Protein AF-A0A8C9WNP8-F1 (afdb_monomer)

Foldseek 3Di:
DVVVVVVVVVVVVVVVVVVVVVVPDDPPVVVVVVVVVVPDDDDDDDDPPPPPPPVPDDCVVVVVLLVLLVVLLVVLLVLLVVLLVLLVQCLVDLHHDVVSVVSNVVSLVSNLVSLLVSLVSLVVLVVVLVVCVVVVDPDPVSVVSVVSSVVSLVSSVVSLVSSLVSLVVSLVSLLVLLQVLCVQQVHHDDPVRSVVVLVVLDLCVSPVPGDPPDPSNVSSSSSNVVSSVVNVVSVVSSVSSCVSSVVSPPD

Sequence (251 aa):
MHIIVFYLLICLLACLLSYYQSSAVCDGICAKLCFIMLFQAKDSDDDEEVVHVDRDHFMDEFFEQVEEIRGCIEKLSEDVEQVKKQHSAILAAPNPDEKTKQELEDLTADIKKTANKVRSKLKAIEQSIEQEEGLNRSSADLRIRKTQHSTLSRKFVEVMTEYNTTQSKYRDRCKDRIQRQLEITGRTTTNEELEDMLESGKLAIFTDDIKMDSQMTKQALNEIETRHTEIIKLENSILVLASTIGGTLGF

Solvent-accessible surface area (backbone atoms only — not comparable to full-atom values): 14450 Å² total; per-resid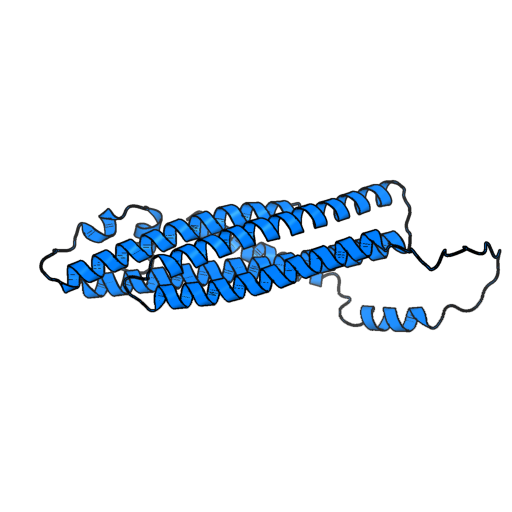ue (Å²): 120,74,64,63,55,48,54,51,48,51,52,49,49,55,50,47,51,56,52,61,56,53,74,63,77,63,75,80,54,55,67,54,46,58,60,51,64,73,75,66,87,80,89,80,94,82,79,89,74,77,76,78,69,68,81,85,66,77,58,50,72,59,51,52,53,50,51,53,42,48,54,44,49,52,50,44,47,52,49,43,56,49,46,55,52,41,54,51,56,47,70,72,36,81,77,53,59,70,65,59,53,49,53,44,51,51,48,52,50,50,45,54,53,43,52,51,52,42,45,55,50,53,52,52,53,50,54,53,50,55,57,43,53,77,69,72,57,90,44,74,65,55,53,52,53,53,52,50,50,54,54,52,54,49,53,44,51,52,47,55,48,51,42,51,53,50,53,51,54,51,44,54,54,36,49,56,48,38,53,52,32,36,46,75,60,71,43,86,74,53,77,65,60,50,47,56,49,57,74,65,73,48,70,59,79,78,49,77,88,53,75,78,83,42,74,66,39,52,51,32,52,51,34,36,52,52,39,51,51,50,42,54,57,48,55,55,50,52,55,59,48,50,57,58,53,51,71,67,67,80,116

pLDDT: mean 76.4, std 21.66, range [28.11, 98.25]

Nearest PDB structures (foldseek):
  4jeu-assembly1_B  TM=9.753E-01  e=1.893E-18  Rattus norvegicus
  1ez3-assembly1_A  TM=9.621E-01  e=6.471E-09  Rattus norvegicus
  7udb-assembly1_B  TM=6.840E-01  e=1.169E-10  Rattus norvegicus
  7udc-assembly1_B  TM=6.306E-01  e=5.141E-11  Rattus norvegicus
  3lg7-assembly1_B  TM=9.554E-01  e=6.094E-07  synthetic construct

Radius of gyration: 25.55 Å; Cα contacts (8 Å, |Δi|>4): 135; chains: 1; bounding box: 55×36×80 Å

InterPro domains:
  IPR006011 Syntaxin, N-terminal domain [PF00804] (56-210)
  IPR006011 Syntaxin, N-terminal domain [SM00503] (54-175)
  IPR006011 Syntaxin, N-terminal domain [cd00179] (59-210)
  IPR010989 SNARE [SSF47661] (56-241)
  IPR045242 Syntaxin [PTHR19957] (56-242)

Mean predicted aligned error: 12.64 Å

Organism: Scleropages formosus (NCBI:txid113540)

Structure (mmCIF, N/CA/C/O backbone):
data_AF-A0A8C9WNP8-F1
#
_entry.id   AF-A0A8C9WNP8-F1
#
loop_
_atom_site.group_PDB
_atom_site.id
_atom_site.type_symbol
_atom_site.label_atom_id
_atom_site.label_alt_id
_atom_site.label_comp_id
_atom_site.label_asym_id
_atom_site.label_entity_id
_atom_site.label_seq_id
_atom_site.pdbx_PDB_ins_code
_atom_site.Cartn_x
_atom_site.Cartn_y
_atom_site.Cartn_z
_atom_site.occupancy
_atom_site.B_iso_or_equiv
_atom_site.auth_seq_id
_atom_site.auth_comp_id
_atom_site.auth_asym_id
_atom_site.auth_atom_id
_atom_site.pdbx_PDB_model_num
ATOM 1 N N . MET A 1 1 ? 8.709 6.224 19.277 1.00 38.25 1 MET A N 1
ATOM 2 C CA . MET A 1 1 ? 9.712 7.221 18.752 1.00 38.25 1 MET A CA 1
ATOM 3 C C . MET A 1 1 ? 10.408 6.893 17.408 1.00 38.25 1 MET A C 1
ATOM 5 O O . MET A 1 1 ? 10.723 7.826 16.676 1.00 38.25 1 MET A O 1
ATOM 9 N N . HIS A 1 2 ? 10.690 5.631 17.045 1.00 43.75 2 HIS A N 1
ATOM 10 C CA . HIS A 1 2 ? 11.440 5.311 15.806 1.00 43.75 2 HIS A CA 1
ATOM 11 C C . HIS A 1 2 ? 10.635 5.477 14.502 1.00 43.75 2 HIS A C 1
ATOM 13 O O . HIS A 1 2 ? 11.209 5.786 13.461 1.00 43.75 2 HIS A O 1
ATOM 19 N N . ILE A 1 3 ? 9.311 5.318 14.554 1.00 44.78 3 ILE A N 1
ATOM 20 C CA . ILE A 1 3 ? 8.440 5.332 13.369 1.00 44.78 3 ILE A CA 1
ATOM 21 C C . ILE A 1 3 ? 8.174 6.766 12.884 1.00 44.78 3 ILE A C 1
ATOM 23 O O . ILE A 1 3 ? 8.287 7.041 11.694 1.00 44.78 3 ILE A O 1
ATOM 27 N N . ILE A 1 4 ? 7.925 7.713 13.795 1.00 40.09 4 ILE A N 1
ATOM 28 C CA . ILE A 1 4 ? 7.690 9.130 13.457 1.00 40.09 4 ILE A CA 1
ATOM 29 C C . ILE A 1 4 ? 8.939 9.768 12.833 1.00 40.09 4 ILE A C 1
ATOM 31 O O . ILE A 1 4 ? 8.830 10.498 11.853 1.00 40.09 4 ILE A O 1
ATOM 35 N N . VAL A 1 5 ? 10.134 9.443 13.341 1.00 41.00 5 VAL A N 1
ATOM 36 C CA . VAL A 1 5 ? 11.404 9.904 12.752 1.00 41.00 5 VAL A CA 1
ATOM 37 C C . VAL A 1 5 ? 11.595 9.320 11.351 1.00 41.00 5 VAL A C 1
ATOM 39 O O . VAL A 1 5 ? 12.082 10.021 10.472 1.00 41.00 5 VAL A O 1
ATOM 42 N N . PHE A 1 6 ? 11.149 8.085 11.108 1.00 50.31 6 PHE A N 1
ATOM 43 C CA . PHE A 1 6 ? 11.202 7.454 9.789 1.00 50.31 6 PHE A CA 1
ATOM 44 C C . PHE A 1 6 ? 10.215 8.090 8.795 1.00 50.31 6 PHE A C 1
ATOM 46 O O . PHE A 1 6 ? 10.597 8.383 7.665 1.00 50.31 6 PHE A O 1
ATOM 53 N N . TYR A 1 7 ? 8.989 8.412 9.227 1.00 43.72 7 TYR A N 1
ATOM 54 C CA . TYR A 1 7 ? 8.023 9.188 8.434 1.00 43.72 7 TYR A CA 1
ATOM 55 C C . TYR A 1 7 ? 8.533 10.594 8.105 1.00 43.72 7 TYR A C 1
ATOM 57 O O . TYR A 1 7 ? 8.411 11.044 6.965 1.00 43.72 7 TYR A O 1
ATOM 65 N N . LEU A 1 8 ? 9.150 11.274 9.077 1.00 38.94 8 LEU A N 1
ATOM 66 C CA . LEU A 1 8 ? 9.753 12.587 8.861 1.00 38.94 8 LEU A CA 1
ATOM 67 C C . LEU A 1 8 ? 10.939 12.498 7.896 1.00 38.94 8 LEU A C 1
ATOM 69 O O . LEU A 1 8 ? 11.068 13.363 7.040 1.00 38.94 8 LEU A O 1
ATOM 73 N N . LEU A 1 9 ? 11.762 11.447 7.992 1.00 44.41 9 LEU A N 1
ATOM 74 C CA . LEU A 1 9 ? 12.906 11.215 7.109 1.00 44.41 9 LEU A CA 1
ATOM 75 C C . LEU A 1 9 ? 12.462 10.906 5.675 1.00 44.41 9 LEU A C 1
ATOM 77 O O . LEU A 1 9 ? 13.050 11.442 4.744 1.00 44.41 9 LEU A O 1
ATOM 81 N N . ILE A 1 10 ? 11.400 10.115 5.488 1.00 50.75 10 ILE A N 1
ATOM 82 C CA . ILE A 1 10 ? 10.812 9.831 4.169 1.00 50.75 10 ILE A CA 1
ATOM 83 C C . ILE A 1 10 ? 10.219 11.105 3.557 1.00 50.75 10 ILE A C 1
ATOM 85 O O . ILE A 1 10 ? 10.496 11.407 2.398 1.00 50.75 10 ILE A O 1
ATOM 89 N N . CYS A 1 11 ? 9.465 11.891 4.331 1.00 43.00 11 CYS A N 1
ATOM 90 C CA . CYS A 1 11 ? 8.943 13.180 3.871 1.00 43.00 11 CYS A CA 1
ATOM 91 C C . CYS A 1 11 ? 10.065 14.184 3.562 1.00 43.00 11 CYS A C 1
ATOM 93 O O . CYS A 1 11 ? 9.991 14.883 2.554 1.00 43.00 11 CYS A O 1
ATOM 95 N N . LEU A 1 12 ? 11.125 14.242 4.377 1.00 40.69 12 LEU A N 1
ATOM 96 C CA . LEU A 1 12 ? 12.299 15.087 4.133 1.00 40.69 12 LEU A CA 1
ATOM 97 C C . LEU A 1 12 ? 13.091 14.629 2.909 1.00 40.69 12 LEU A C 1
ATOM 99 O O . LEU A 1 12 ? 13.514 15.481 2.141 1.00 40.69 12 LEU A O 1
ATOM 103 N N . LEU A 1 13 ? 13.248 13.324 2.681 1.00 48.75 13 LEU A N 1
ATOM 104 C CA . LEU A 1 13 ? 13.896 12.773 1.487 1.00 48.75 13 LEU A CA 1
ATOM 105 C C . LEU A 1 13 ? 13.069 13.040 0.226 1.00 48.75 13 LEU A C 1
ATOM 107 O O . LEU A 1 13 ? 13.634 13.456 -0.778 1.00 48.75 13 LEU A O 1
ATOM 111 N N . ALA A 1 14 ? 11.742 12.898 0.279 1.00 48.03 14 ALA A N 1
ATOM 112 C CA . ALA A 1 14 ? 10.849 13.242 -0.831 1.00 48.03 14 ALA A CA 1
ATOM 113 C C . ALA A 1 14 ? 10.862 14.753 -1.144 1.00 48.03 14 ALA A C 1
ATOM 115 O O . ALA A 1 14 ? 10.874 15.158 -2.311 1.00 48.03 14 ALA A O 1
ATOM 116 N N . CYS A 1 15 ? 10.925 15.596 -0.108 1.00 38.59 15 CYS A N 1
ATOM 117 C CA . CYS A 1 15 ? 11.006 17.050 -0.243 1.00 38.59 15 CYS A CA 1
ATOM 118 C C . CYS A 1 15 ? 12.395 17.501 -0.739 1.00 38.59 15 CYS A C 1
ATOM 120 O O . CYS A 1 15 ? 12.490 18.349 -1.624 1.00 38.59 15 CYS A O 1
ATOM 122 N N . LEU A 1 16 ? 13.475 16.874 -0.257 1.00 40.97 16 LEU A N 1
ATOM 123 C CA . LEU A 1 16 ? 14.846 17.097 -0.728 1.00 40.97 16 LEU A CA 1
ATOM 124 C C . LEU A 1 16 ? 15.056 16.580 -2.153 1.00 40.97 16 LEU A C 1
ATOM 126 O O . LEU A 1 16 ? 15.760 17.233 -2.907 1.00 40.97 16 LEU A O 1
ATOM 130 N N . LEU A 1 17 ? 14.422 15.480 -2.567 1.00 45.78 17 LEU A N 1
ATOM 131 C CA . LEU A 1 17 ? 14.444 15.002 -3.956 1.00 45.78 17 LEU A CA 1
ATOM 132 C C . LEU A 1 17 ? 13.700 15.959 -4.891 1.00 45.78 17 LEU A C 1
ATOM 134 O O . LEU A 1 17 ? 14.213 16.285 -5.960 1.00 45.78 17 LEU A O 1
ATOM 138 N N . SER A 1 18 ? 12.551 16.481 -4.455 1.00 42.62 18 SER A N 1
ATOM 139 C CA . SER A 1 18 ? 11.821 17.522 -5.190 1.00 42.62 18 SER A CA 1
ATOM 140 C C . SER A 1 18 ? 12.654 18.807 -5.313 1.00 42.62 18 SER A C 1
ATOM 142 O O . SER A 1 18 ? 12.707 19.408 -6.380 1.00 42.62 18 SER A O 1
ATOM 144 N N . TYR A 1 19 ? 13.380 19.192 -4.257 1.00 36.91 19 TYR A N 1
ATOM 145 C CA . TYR A 1 19 ? 14.216 20.398 -4.220 1.00 36.91 19 TYR A CA 1
ATOM 146 C C . TYR A 1 19 ? 15.565 20.245 -4.958 1.00 36.91 19 TYR A C 1
ATOM 148 O O . TYR A 1 19 ? 16.003 21.169 -5.643 1.00 36.91 19 TYR A O 1
ATOM 156 N N . TYR A 1 20 ? 16.216 19.078 -4.885 1.00 36.00 20 TYR A N 1
ATOM 157 C CA . TYR A 1 20 ? 17.517 18.815 -5.517 1.00 36.00 20 TYR A CA 1
ATOM 158 C C . TYR A 1 20 ? 17.387 18.560 -7.025 1.00 36.00 20 TYR A C 1
ATOM 160 O O . TYR A 1 20 ? 18.264 18.967 -7.783 1.00 36.00 20 TYR A O 1
ATOM 168 N N . GLN A 1 21 ? 16.265 17.994 -7.495 1.00 40.53 21 GLN A N 1
ATOM 169 C CA . GLN A 1 21 ? 15.944 17.979 -8.930 1.00 40.53 21 GLN A CA 1
ATOM 170 C C . GLN A 1 21 ? 15.397 19.321 -9.444 1.00 40.53 21 GLN A C 1
ATOM 172 O O . GLN A 1 21 ? 15.595 19.615 -10.619 1.00 40.53 21 GLN A O 1
ATOM 177 N N . SER A 1 22 ? 14.816 20.178 -8.592 1.00 41.19 22 SER A N 1
ATOM 178 C CA . SER A 1 22 ? 14.443 21.556 -8.974 1.00 41.19 22 SER A CA 1
ATOM 179 C C . SER A 1 22 ? 15.634 22.505 -9.158 1.00 41.19 22 SER A C 1
ATOM 181 O O . SER A 1 22 ? 15.498 23.504 -9.858 1.00 41.19 22 SER A O 1
ATOM 183 N N . SER A 1 23 ? 16.811 22.216 -8.587 1.00 38.31 23 SER A N 1
ATOM 184 C CA . SER A 1 23 ? 18.035 23.009 -8.828 1.00 38.31 23 SER A CA 1
ATOM 185 C C . SER A 1 23 ? 18.614 22.805 -10.242 1.00 38.31 23 SER A C 1
ATOM 187 O O . SER A 1 23 ? 19.385 23.628 -10.733 1.00 38.31 23 SER A O 1
ATOM 189 N N . ALA A 1 24 ? 18.184 21.758 -10.955 1.00 41.56 24 ALA A N 1
ATOM 190 C CA . ALA A 1 24 ? 18.388 21.614 -12.394 1.00 41.56 24 ALA A CA 1
ATOM 191 C C . ALA A 1 24 ? 17.148 22.134 -13.140 1.00 41.56 24 ALA A C 1
ATOM 193 O O . ALA A 1 24 ? 16.386 21.379 -13.741 1.00 41.56 24 ALA A O 1
ATOM 194 N N . VAL A 1 25 ? 16.930 23.448 -13.069 1.00 40.34 25 VAL A N 1
ATOM 195 C CA . VAL A 1 25 ? 15.874 24.148 -13.808 1.00 40.34 25 VAL A CA 1
ATOM 196 C C . VAL A 1 25 ? 16.029 23.880 -15.307 1.00 40.34 25 VAL A C 1
ATOM 198 O O . VAL A 1 25 ? 16.883 24.466 -15.967 1.00 40.34 25 VAL A O 1
ATOM 201 N N . CYS A 1 26 ? 15.170 23.024 -15.855 1.00 36.34 26 CYS A N 1
ATOM 202 C CA . CYS A 1 26 ? 14.685 23.113 -17.234 1.00 36.34 26 CYS A CA 1
ATOM 203 C C . CYS A 1 26 ? 13.279 22.501 -17.340 1.00 36.34 26 CYS A C 1
ATOM 205 O O . CYS A 1 26 ? 13.005 21.599 -18.132 1.00 36.34 26 CYS A O 1
ATOM 207 N N . ASP A 1 27 ? 12.377 23.062 -16.533 1.00 40.19 27 ASP A N 1
ATOM 208 C CA . ASP A 1 27 ? 10.929 23.042 -16.723 1.00 40.19 27 ASP A CA 1
ATOM 209 C C . ASP A 1 27 ? 10.539 23.554 -18.119 1.00 40.19 27 ASP A C 1
ATOM 211 O O . ASP A 1 27 ? 11.039 24.582 -18.573 1.00 40.19 27 ASP A O 1
ATOM 215 N N . GLY A 1 28 ? 9.611 22.857 -18.789 1.00 38.12 28 GLY A N 1
ATOM 216 C CA . GLY A 1 28 ? 8.745 23.357 -19.878 1.00 38.12 28 GLY A CA 1
ATOM 217 C C . GLY A 1 28 ? 9.387 23.749 -21.221 1.00 38.12 28 GLY A C 1
ATOM 218 O O . GLY A 1 28 ? 8.766 23.594 -22.273 1.00 38.12 28 GLY A O 1
ATOM 219 N N . ILE A 1 29 ? 10.634 24.212 -21.224 1.00 37.53 29 ILE A N 1
ATOM 220 C CA . ILE A 1 29 ? 11.395 24.631 -22.404 1.00 37.53 29 ILE A CA 1
ATOM 221 C C . ILE A 1 29 ? 11.984 23.407 -23.120 1.00 37.53 29 ILE A C 1
ATOM 223 O O . ILE A 1 29 ? 12.033 23.381 -24.348 1.00 37.53 29 ILE A O 1
ATOM 227 N N . CYS A 1 30 ? 12.325 22.345 -22.381 1.00 39.44 30 CYS A N 1
ATOM 228 C CA . CYS A 1 30 ? 12.927 21.128 -22.932 1.00 39.44 30 CYS A CA 1
ATOM 229 C C . CYS A 1 30 ? 11.966 20.344 -23.855 1.00 39.44 30 CYS A C 1
ATOM 231 O O . CYS A 1 30 ? 12.381 19.854 -24.902 1.00 39.44 30 CYS A O 1
ATOM 233 N N . ALA A 1 31 ? 10.661 20.316 -23.551 1.00 39.00 31 ALA A N 1
ATOM 234 C CA . ALA A 1 31 ? 9.650 19.701 -24.422 1.00 39.00 31 ALA A CA 1
ATOM 235 C C . ALA A 1 31 ? 9.427 20.498 -25.726 1.00 39.00 31 ALA A C 1
ATOM 237 O O . ALA A 1 31 ? 9.238 19.914 -26.792 1.00 39.00 31 ALA A O 1
ATOM 238 N N . LYS A 1 32 ? 9.513 21.837 -25.667 1.00 32.50 32 LYS A N 1
ATOM 239 C CA . LYS A 1 32 ? 9.434 22.718 -26.847 1.00 32.50 32 LYS A CA 1
ATOM 240 C C . LYS A 1 32 ? 10.716 22.685 -27.687 1.00 32.50 32 LYS A C 1
ATOM 242 O O . LYS A 1 32 ? 10.625 22.725 -28.911 1.00 32.50 32 LYS A O 1
ATOM 247 N N . LEU A 1 33 ? 11.888 22.540 -27.062 1.00 35.97 33 LEU A N 1
ATOM 248 C CA . LEU A 1 33 ? 13.150 22.312 -27.773 1.00 35.97 33 LEU A CA 1
ATOM 249 C C . LEU A 1 33 ? 13.222 20.919 -28.406 1.00 35.97 33 LEU A C 1
ATOM 251 O O . LEU A 1 33 ? 13.789 20.799 -29.483 1.00 35.97 33 LEU A O 1
ATOM 255 N N . CYS A 1 34 ? 12.603 19.896 -27.813 1.00 36.81 34 CYS A N 1
ATOM 256 C CA . CYS A 1 34 ? 12.509 18.566 -28.420 1.00 36.81 34 CYS A CA 1
ATOM 257 C C . CYS A 1 34 ? 11.705 18.590 -29.739 1.00 36.81 34 CYS A C 1
ATOM 259 O O . CYS A 1 34 ? 12.071 17.913 -30.694 1.00 36.81 34 CYS A O 1
ATOM 261 N N . PHE A 1 35 ? 10.678 19.447 -29.841 1.00 32.59 35 PHE A N 1
ATOM 262 C CA . PHE A 1 35 ? 9.908 19.637 -31.079 1.00 32.59 35 PHE A CA 1
ATOM 263 C C . PHE A 1 35 ? 10.624 20.534 -32.111 1.00 32.59 35 PHE A C 1
ATOM 265 O O . PHE A 1 35 ? 10.506 20.307 -33.311 1.00 32.59 35 PHE A O 1
ATOM 272 N N . ILE A 1 36 ? 11.394 21.537 -31.665 1.00 33.75 36 ILE A N 1
ATOM 273 C CA . ILE A 1 36 ? 12.126 22.467 -32.550 1.00 33.75 36 ILE A CA 1
ATOM 274 C C . ILE A 1 36 ? 13.440 21.855 -33.072 1.00 33.75 36 ILE A C 1
ATOM 276 O O . ILE A 1 36 ? 13.771 22.045 -34.241 1.00 33.75 36 ILE A O 1
ATOM 280 N N . MET A 1 37 ? 14.156 21.063 -32.265 1.00 30.06 37 MET A N 1
ATOM 281 C CA . MET A 1 37 ? 15.377 20.367 -32.701 1.00 30.06 37 MET A CA 1
ATOM 282 C C . MET A 1 37 ? 15.105 19.227 -33.691 1.00 30.06 37 MET A C 1
ATOM 284 O O . MET A 1 37 ? 16.019 18.821 -34.401 1.00 30.06 37 MET A O 1
ATOM 288 N N . LEU A 1 38 ? 13.861 18.745 -33.797 1.00 32.66 38 LEU A N 1
ATOM 289 C CA . LEU A 1 38 ? 13.474 17.771 -34.821 1.00 32.66 38 LEU A CA 1
ATOM 290 C C . LEU A 1 38 ? 13.262 18.396 -36.216 1.00 32.66 38 LEU A C 1
ATOM 292 O O . LEU A 1 38 ? 13.152 17.650 -37.184 1.00 32.66 38 LEU A O 1
ATOM 296 N N . PHE A 1 39 ? 13.197 19.732 -36.345 1.00 28.11 39 PHE A N 1
ATOM 297 C CA . PHE A 1 39 ? 12.829 20.397 -37.608 1.00 28.11 39 PHE A CA 1
ATOM 298 C C . PHE A 1 39 ? 13.942 21.239 -38.261 1.00 28.11 39 PHE A C 1
ATOM 300 O O . PHE A 1 39 ? 13.750 21.730 -39.371 1.00 28.11 39 PHE A O 1
ATOM 307 N N . GLN A 1 40 ? 15.112 21.409 -37.638 1.00 30.36 40 GLN A N 1
ATOM 308 C CA . GLN A 1 40 ? 16.226 22.148 -38.253 1.00 30.36 40 GLN A CA 1
ATOM 309 C C . GLN A 1 40 ? 17.582 21.508 -37.947 1.00 30.36 40 GLN A C 1
ATOM 311 O O . GLN A 1 40 ? 18.339 21.981 -37.107 1.00 30.36 40 GLN A O 1
ATOM 316 N N . ALA A 1 41 ? 17.904 20.449 -38.682 1.00 29.80 41 ALA A N 1
ATOM 317 C CA . ALA A 1 41 ? 19.286 20.070 -38.945 1.00 29.80 41 ALA A CA 1
ATOM 318 C C . ALA A 1 41 ? 19.439 19.966 -40.465 1.00 29.80 41 ALA A C 1
ATOM 320 O O . ALA A 1 41 ? 19.116 18.944 -41.067 1.00 29.80 41 ALA A O 1
ATOM 321 N N . LYS A 1 42 ? 19.846 21.071 -41.093 1.00 36.22 42 LYS A N 1
ATOM 322 C CA . LYS A 1 42 ? 20.265 21.093 -42.490 1.00 36.22 42 LYS A CA 1
ATOM 323 C C . LYS A 1 42 ? 21.565 21.891 -42.615 1.00 36.22 42 LYS A C 1
ATOM 325 O O . LYS A 1 42 ? 21.653 22.997 -42.091 1.00 36.22 42 LYS A O 1
ATOM 330 N N . ASP A 1 43 ? 22.494 21.253 -43.327 1.00 36.75 43 ASP A N 1
ATOM 331 C CA . ASP A 1 43 ? 23.778 21.693 -43.886 1.00 36.75 43 ASP A CA 1
ATOM 332 C C . ASP A 1 43 ? 25.020 21.617 -42.980 1.00 36.75 43 ASP A C 1
ATOM 334 O O . ASP A 1 43 ? 25.309 22.520 -42.196 1.00 36.75 43 ASP A O 1
ATOM 338 N N . SER A 1 44 ? 25.823 20.560 -43.165 1.00 35.25 44 SER A N 1
ATOM 339 C CA . SER A 1 44 ? 27.154 20.640 -43.807 1.00 35.25 44 SER A CA 1
ATOM 340 C C . SER A 1 44 ? 27.733 19.230 -44.013 1.00 35.25 44 SER A C 1
ATOM 342 O O . SER A 1 44 ? 27.654 18.397 -43.113 1.00 35.25 44 SER A O 1
ATOM 344 N N . ASP A 1 45 ? 28.250 18.997 -45.221 1.00 48.72 45 ASP A N 1
ATOM 345 C CA . ASP A 1 45 ? 28.799 17.750 -45.769 1.00 48.72 45 ASP A CA 1
ATOM 346 C C . ASP A 1 45 ? 29.967 17.159 -44.956 1.00 48.72 45 ASP A C 1
ATOM 348 O O . ASP A 1 45 ? 30.867 17.897 -44.562 1.00 48.72 45 ASP A O 1
ATOM 352 N N . ASP A 1 46 ? 29.952 15.838 -44.737 1.00 43.25 46 ASP A N 1
ATOM 353 C CA . ASP A 1 46 ? 31.050 14.915 -45.084 1.00 43.25 46 ASP A CA 1
ATOM 354 C C . ASP A 1 46 ? 30.644 13.456 -44.758 1.00 43.25 46 ASP A C 1
ATOM 356 O O . ASP A 1 46 ? 30.208 13.141 -43.651 1.00 43.25 46 ASP A O 1
ATOM 360 N N . ASP A 1 47 ? 30.784 12.601 -45.776 1.00 39.84 47 ASP A N 1
ATOM 361 C CA . ASP A 1 47 ? 30.638 11.138 -45.832 1.00 39.84 47 ASP A CA 1
ATOM 362 C C . ASP A 1 47 ? 29.284 10.515 -45.415 1.00 39.84 47 ASP A C 1
ATOM 364 O O . ASP A 1 47 ? 29.030 10.155 -44.265 1.00 39.84 47 ASP A O 1
ATOM 368 N N . GLU A 1 48 ? 28.428 10.284 -46.425 1.00 40.59 48 GLU A N 1
ATOM 369 C CA . GLU A 1 48 ? 27.272 9.377 -46.368 1.00 40.59 48 GLU A CA 1
ATOM 370 C C . GLU A 1 48 ? 27.723 7.927 -46.101 1.00 40.59 48 GLU A C 1
ATOM 372 O O . GLU A 1 48 ? 27.772 7.081 -46.997 1.00 40.59 48 GLU A O 1
ATOM 377 N N . GLU A 1 49 ? 27.977 7.588 -44.839 1.00 40.47 49 GLU A N 1
ATOM 378 C CA . GLU A 1 49 ? 27.693 6.236 -44.377 1.00 40.47 49 GLU A CA 1
ATOM 379 C C . GLU A 1 49 ? 26.174 6.152 -44.214 1.00 40.47 49 GLU A C 1
ATOM 381 O O . GLU A 1 49 ? 25.592 6.616 -43.231 1.00 40.47 49 GLU A O 1
ATOM 386 N N . VAL A 1 50 ? 25.508 5.631 -45.249 1.00 37.50 50 VAL A N 1
ATOM 387 C CA . VAL A 1 50 ? 24.084 5.299 -45.207 1.00 37.50 50 VAL A CA 1
ATOM 388 C C . VAL A 1 50 ? 23.902 4.292 -44.078 1.00 37.50 50 VAL A C 1
ATOM 390 O O . VAL A 1 50 ? 24.073 3.088 -44.263 1.00 37.50 50 VAL A O 1
ATOM 393 N N . VAL A 1 51 ? 23.565 4.795 -42.890 1.00 45.16 51 VAL A N 1
ATOM 394 C CA . VAL A 1 51 ? 23.041 3.979 -41.804 1.00 45.16 51 VAL A CA 1
ATOM 395 C C . VAL A 1 51 ? 21.751 3.401 -42.354 1.00 45.16 51 VAL A C 1
ATOM 397 O O . VAL A 1 51 ? 20.714 4.065 -42.410 1.00 45.16 51 VAL A O 1
ATOM 400 N N . HIS A 1 52 ? 21.845 2.165 -42.832 1.00 36.81 52 HIS A N 1
ATOM 401 C CA . HIS A 1 52 ? 20.705 1.325 -43.120 1.00 36.81 52 HIS A CA 1
ATOM 402 C C . HIS A 1 52 ? 20.020 1.105 -41.769 1.00 36.81 52 HIS A C 1
ATOM 404 O O . HIS A 1 52 ? 20.330 0.179 -41.026 1.00 36.81 52 HIS A O 1
ATOM 410 N N . VAL A 1 53 ? 19.156 2.046 -41.381 1.00 47.78 53 VAL A N 1
ATOM 411 C CA . VAL A 1 53 ? 18.220 1.829 -40.290 1.00 47.78 53 VAL A CA 1
ATOM 412 C C . VAL A 1 53 ? 17.281 0.777 -40.844 1.00 47.78 53 VAL A C 1
ATOM 414 O O . VAL A 1 53 ? 16.395 1.098 -41.640 1.00 47.78 53 VAL A O 1
ATOM 417 N N . ASP A 1 54 ? 17.522 -0.483 -40.488 1.00 43.47 54 ASP A N 1
ATOM 418 C CA . ASP A 1 54 ? 16.504 -1.518 -40.575 1.00 43.47 54 ASP A CA 1
ATOM 419 C C . ASP A 1 54 ? 15.322 -1.006 -39.751 1.00 43.47 54 ASP A C 1
ATOM 421 O O . ASP A 1 54 ? 15.281 -1.076 -38.523 1.00 43.47 54 ASP A O 1
ATOM 425 N N . ARG A 1 55 ? 14.407 -0.346 -40.465 1.00 49.94 55 ARG A N 1
ATOM 426 C CA . ARG A 1 55 ? 13.356 0.526 -39.936 1.00 49.94 55 ARG A CA 1
ATOM 427 C C . ARG A 1 55 ? 12.290 -0.244 -39.153 1.00 49.94 55 ARG A C 1
ATOM 429 O O . ARG A 1 55 ? 11.387 0.375 -38.605 1.00 49.94 55 ARG A O 1
ATOM 436 N N . ASP A 1 56 ? 12.413 -1.563 -39.099 1.00 53.19 56 ASP A N 1
ATOM 437 C CA . ASP A 1 56 ? 11.380 -2.439 -38.580 1.00 53.19 56 ASP A CA 1
ATOM 438 C C . ASP A 1 56 ? 11.628 -2.905 -37.138 1.00 53.19 56 ASP A C 1
ATOM 440 O O . ASP A 1 56 ? 10.704 -3.481 -36.588 1.00 53.19 56 ASP A O 1
ATOM 444 N N . HIS A 1 57 ? 12.810 -2.689 -36.525 1.00 66.31 57 HIS A N 1
ATOM 445 C CA . HIS A 1 57 ? 13.114 -3.219 -35.172 1.00 66.31 57 HIS A CA 1
ATOM 446 C C . HIS A 1 57 ? 13.998 -2.303 -34.289 1.00 66.31 57 HIS A C 1
ATOM 448 O O . HIS A 1 57 ? 14.803 -2.777 -33.479 1.00 66.31 57 HIS A O 1
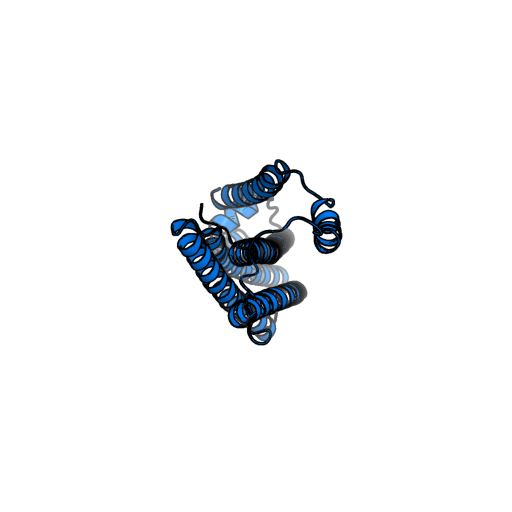ATOM 454 N N . PHE A 1 58 ? 13.922 -0.976 -34.444 1.00 75.81 58 PHE A N 1
ATOM 455 C CA . PHE A 1 58 ? 14.707 -0.067 -33.598 1.00 75.81 58 PHE A CA 1
ATOM 456 C C . PHE A 1 58 ? 14.121 0.004 -32.181 1.00 75.81 58 PHE A C 1
ATOM 458 O O . PHE A 1 58 ? 13.098 0.645 -31.958 1.00 75.81 58 PHE A O 1
ATOM 465 N N . MET A 1 59 ? 14.831 -0.579 -31.209 1.00 81.44 59 MET A N 1
ATOM 466 C CA . MET A 1 59 ? 14.505 -0.513 -29.776 1.00 81.44 59 MET A CA 1
ATOM 467 C C . MET A 1 59 ? 13.190 -1.182 -29.356 1.00 81.44 59 MET A C 1
ATOM 469 O O . MET A 1 59 ? 12.743 -0.978 -28.229 1.00 81.44 59 MET A O 1
ATOM 473 N N . ASP A 1 60 ? 12.608 -2.029 -30.201 1.00 89.44 60 ASP A N 1
ATOM 474 C CA . ASP A 1 60 ? 11.322 -2.685 -29.937 1.00 89.44 60 ASP A CA 1
ATOM 475 C C . ASP A 1 60 ? 11.294 -3.438 -28.604 1.00 89.44 60 ASP A C 1
ATOM 477 O O . ASP A 1 60 ? 10.390 -3.226 -27.802 1.00 89.44 60 ASP A O 1
ATOM 481 N N . GLU A 1 61 ? 12.324 -4.239 -28.312 1.00 89.69 61 GLU A N 1
ATOM 482 C CA . GLU A 1 61 ? 12.419 -4.972 -27.042 1.00 89.69 61 GLU A CA 1
ATOM 483 C C . GLU A 1 61 ? 12.469 -4.017 -25.837 1.00 89.69 61 GLU A C 1
ATOM 485 O O . GLU A 1 61 ? 11.849 -4.256 -24.800 1.00 89.69 61 GLU A O 1
ATOM 490 N N . PHE A 1 62 ? 13.179 -2.895 -25.969 1.00 89.81 62 PHE A N 1
ATOM 491 C CA . PHE A 1 62 ? 13.242 -1.889 -24.914 1.00 89.81 62 PHE A CA 1
ATOM 492 C C . PHE A 1 62 ? 11.891 -1.189 -24.724 1.00 89.81 62 PHE A C 1
ATOM 494 O O . PHE A 1 62 ? 11.452 -0.993 -23.590 1.00 89.81 62 PHE A O 1
ATOM 501 N N . PHE A 1 63 ? 11.208 -0.830 -25.812 1.00 92.06 63 PHE A N 1
ATOM 502 C CA . PHE A 1 63 ? 9.887 -0.213 -25.736 1.00 92.06 63 PHE A CA 1
ATOM 503 C C . PHE A 1 63 ? 8.829 -1.176 -25.194 1.00 92.06 63 PHE A C 1
ATOM 505 O O . PHE A 1 63 ? 7.986 -0.754 -24.405 1.00 92.06 63 PHE A O 1
ATOM 512 N N . GLU A 1 64 ? 8.911 -2.467 -25.515 1.00 94.81 64 GLU A N 1
ATOM 513 C CA . GLU A 1 64 ? 8.064 -3.498 -24.914 1.00 94.81 64 GLU A CA 1
ATOM 514 C C . GLU A 1 64 ? 8.282 -3.577 -23.394 1.00 94.81 64 GLU A C 1
ATOM 516 O O . GLU A 1 64 ? 7.320 -3.579 -22.622 1.00 94.81 64 GLU A O 1
ATOM 521 N N . GLN A 1 65 ? 9.539 -3.537 -22.932 1.00 94.56 65 GLN A N 1
ATOM 522 C CA . GLN A 1 65 ? 9.842 -3.469 -21.500 1.00 94.56 65 GLN A CA 1
ATOM 523 C C . GLN A 1 65 ? 9.281 -2.199 -20.843 1.00 94.56 65 GLN A C 1
ATOM 525 O O . GLN A 1 65 ? 8.730 -2.283 -19.741 1.00 94.56 65 GLN A O 1
ATOM 530 N N . VAL A 1 66 ? 9.403 -1.040 -21.499 1.00 94.38 66 VAL A N 1
ATOM 531 C CA . VAL A 1 66 ? 8.870 0.249 -21.022 1.00 94.38 66 VAL A CA 1
ATOM 532 C C . VAL A 1 66 ? 7.350 0.201 -20.880 1.00 94.38 66 VAL A C 1
ATOM 534 O O . VAL A 1 66 ? 6.831 0.576 -19.825 1.00 94.38 66 VAL A O 1
ATOM 537 N N . GLU A 1 67 ? 6.637 -0.296 -21.890 1.00 95.69 67 GLU A N 1
ATOM 538 C CA . GLU A 1 67 ? 5.177 -0.420 -21.850 1.00 95.69 67 GLU A CA 1
ATOM 539 C C . GLU A 1 67 ? 4.722 -1.439 -20.800 1.00 95.69 67 GLU A C 1
ATOM 541 O O . GLU A 1 67 ? 3.756 -1.196 -20.074 1.00 95.69 67 GLU A O 1
ATOM 546 N N . GLU A 1 68 ? 5.462 -2.532 -20.602 1.00 96.69 68 GLU A N 1
ATOM 547 C CA . GLU A 1 68 ?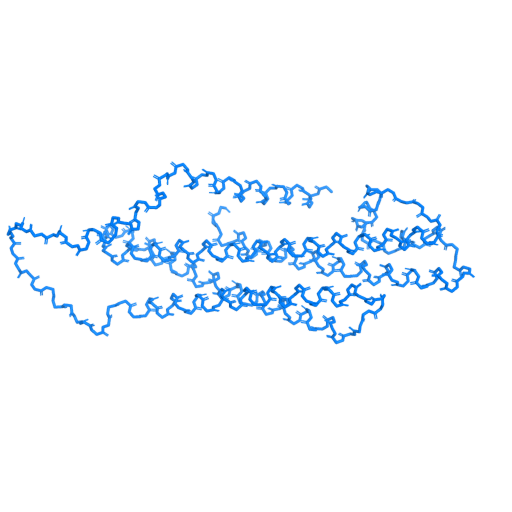 5.150 -3.477 -19.530 1.00 96.69 68 GLU A CA 1
ATOM 548 C C . GLU A 1 68 ? 5.320 -2.849 -18.135 1.00 96.69 68 GLU A C 1
ATOM 550 O O . GLU A 1 68 ? 4.481 -3.060 -17.252 1.00 96.69 68 GLU A O 1
ATOM 555 N N . ILE A 1 69 ? 6.387 -2.068 -17.912 1.00 96.62 69 ILE A N 1
ATOM 556 C CA . ILE A 1 69 ? 6.584 -1.339 -16.648 1.00 96.62 69 ILE A CA 1
ATOM 557 C C . ILE A 1 69 ? 5.448 -0.338 -16.446 1.00 96.62 69 ILE A C 1
ATOM 559 O O . ILE A 1 69 ? 4.875 -0.275 -15.357 1.00 96.62 69 ILE A O 1
ATOM 563 N N . ARG A 1 70 ? 5.102 0.418 -17.490 1.00 97.25 70 ARG A N 1
ATOM 564 C CA . ARG A 1 70 ? 4.022 1.400 -17.451 1.00 97.25 70 ARG A CA 1
ATOM 565 C C . ARG A 1 70 ? 2.687 0.756 -17.079 1.00 97.25 70 ARG A C 1
ATOM 567 O O . ARG A 1 70 ? 2.054 1.225 -16.137 1.00 97.25 70 ARG A O 1
ATOM 574 N N . GLY A 1 71 ? 2.313 -0.345 -17.729 1.00 97.81 71 GLY A N 1
ATOM 575 C CA . GLY A 1 71 ? 1.091 -1.082 -17.402 1.00 97.81 71 GLY A CA 1
ATOM 576 C C . GLY A 1 71 ? 1.087 -1.611 -15.964 1.00 97.81 71 GLY A C 1
ATOM 577 O O . GLY A 1 71 ? 0.062 -1.579 -15.287 1.00 97.81 71 GLY A O 1
ATOM 578 N N . CYS A 1 72 ? 2.244 -2.028 -15.436 1.00 97.75 72 CYS A N 1
ATOM 579 C CA . CYS A 1 72 ? 2.355 -2.416 -14.028 1.00 97.75 72 CYS A CA 1
ATOM 580 C C . CYS A 1 72 ? 2.167 -1.224 -13.065 1.00 97.75 72 CYS A C 1
ATOM 582 O O . CYS A 1 72 ? 1.557 -1.395 -12.013 1.00 97.75 72 CYS A O 1
ATOM 584 N N . ILE A 1 73 ? 2.668 -0.028 -13.400 1.00 97.00 73 ILE A N 1
ATOM 585 C CA . ILE A 1 73 ? 2.474 1.198 -12.597 1.00 97.00 73 ILE A CA 1
ATOM 586 C C . ILE A 1 73 ? 1.008 1.659 -12.630 1.00 97.00 73 ILE A C 1
ATOM 588 O O . ILE A 1 73 ? 0.468 2.087 -11.608 1.00 97.00 73 ILE A O 1
ATOM 592 N N . GLU A 1 74 ? 0.355 1.560 -13.788 1.00 98.19 74 GLU A N 1
ATOM 593 C CA . GLU A 1 74 ? -1.074 1.857 -13.936 1.00 98.19 74 GLU A CA 1
ATOM 594 C C . GLU A 1 74 ? -1.909 0.895 -13.079 1.00 98.19 74 GLU A C 1
ATOM 596 O O . GLU A 1 74 ? -2.696 1.352 -12.250 1.00 98.19 74 GLU A O 1
ATOM 601 N N . LYS A 1 75 ? -1.627 -0.415 -13.141 1.00 97.69 75 LYS A N 1
ATOM 602 C CA . LYS A 1 75 ? -2.248 -1.403 -12.246 1.00 97.69 75 LYS A CA 1
ATOM 603 C C . LYS A 1 75 ? -2.029 -1.071 -10.764 1.00 97.69 75 LYS A C 1
ATOM 605 O O . LYS A 1 75 ? -2.974 -1.116 -9.987 1.00 97.69 75 LYS A O 1
ATOM 610 N N . LEU A 1 76 ? -0.808 -0.702 -10.361 1.00 96.81 76 LEU A N 1
ATOM 611 C CA . LEU A 1 76 ? -0.533 -0.311 -8.971 1.00 96.81 76 LEU A CA 1
ATOM 612 C C . LEU A 1 76 ? -1.413 0.858 -8.525 1.00 96.81 76 LEU A C 1
ATOM 614 O O . LEU A 1 76 ? -1.909 0.856 -7.404 1.00 96.81 76 LEU A O 1
ATOM 618 N N . SER A 1 77 ? -1.626 1.839 -9.400 1.00 97.31 77 SER A N 1
ATOM 619 C CA . SER A 1 77 ? -2.484 2.987 -9.105 1.00 97.31 77 SER A CA 1
ATOM 620 C C . SER A 1 77 ? -3.940 2.557 -8.901 1.00 97.31 77 SER A C 1
ATOM 622 O O . SER A 1 77 ? -4.589 3.003 -7.956 1.00 97.31 77 SER A O 1
ATOM 624 N N . GLU A 1 78 ? -4.444 1.650 -9.739 1.00 98.25 78 GLU A N 1
ATOM 625 C CA . GLU A 1 78 ? -5.785 1.074 -9.594 1.00 98.25 78 GLU A CA 1
ATOM 626 C C . GLU A 1 78 ? -5.932 0.270 -8.296 1.00 98.25 78 GLU A C 1
ATOM 628 O O . GLU A 1 78 ? -6.918 0.441 -7.576 1.00 98.25 78 GLU A O 1
ATOM 633 N N . ASP A 1 79 ? -4.948 -0.566 -7.963 1.00 97.00 79 ASP A N 1
ATOM 634 C CA . ASP A 1 79 ? -4.947 -1.365 -6.737 1.00 97.00 79 ASP A CA 1
ATOM 635 C C . ASP A 1 79 ? -4.941 -0.458 -5.488 1.00 97.00 79 ASP A C 1
ATOM 637 O O . ASP A 1 79 ? -5.667 -0.715 -4.525 1.00 97.00 79 ASP A O 1
ATOM 641 N N . VAL A 1 80 ? -4.198 0.658 -5.508 1.00 96.06 80 VAL A N 1
ATOM 642 C CA . VAL A 1 80 ? -4.197 1.661 -4.423 1.00 96.06 80 VAL A CA 1
ATOM 643 C C . VAL A 1 80 ? -5.578 2.298 -4.241 1.00 96.06 80 VAL A C 1
ATOM 645 O O . VAL A 1 80 ? -6.043 2.458 -3.108 1.00 96.06 80 VAL A O 1
ATOM 648 N N . GLU A 1 81 ? -6.278 2.621 -5.328 1.00 97.44 81 GLU A N 1
ATOM 649 C CA . GLU A 1 81 ? -7.654 3.126 -5.253 1.00 97.44 81 GLU A CA 1
ATOM 650 C C . GLU A 1 81 ? -8.634 2.073 -4.715 1.00 97.44 81 GLU A C 1
ATOM 652 O O . GLU A 1 81 ? -9.569 2.401 -3.976 1.00 97.44 81 GLU A O 1
ATOM 657 N N . GLN A 1 82 ? -8.423 0.793 -5.026 1.00 97.31 82 GLN A N 1
ATOM 658 C CA . GLN A 1 82 ? -9.211 -0.294 -4.442 1.00 97.31 82 GLN A CA 1
ATOM 659 C C . GLN A 1 82 ? -8.952 -0.437 -2.938 1.00 97.31 82 GLN A C 1
ATOM 661 O O . GLN A 1 82 ? -9.907 -0.566 -2.169 1.00 97.31 82 GLN A O 1
ATOM 666 N N . VAL A 1 83 ? -7.700 -0.307 -2.490 1.00 96.06 83 VAL A N 1
ATOM 667 C CA . VAL A 1 83 ? -7.351 -0.299 -1.061 1.00 96.06 83 VAL A CA 1
ATOM 668 C C . VAL A 1 83 ? -8.087 0.818 -0.312 1.00 96.06 83 VAL A C 1
ATOM 670 O O . VAL A 1 83 ? -8.670 0.562 0.742 1.00 96.06 83 VAL A O 1
ATOM 673 N N . LYS A 1 84 ? -8.170 2.036 -0.871 1.00 95.81 84 LYS A N 1
ATOM 674 C CA . LYS A 1 84 ? -8.949 3.146 -0.276 1.00 95.81 84 LYS A CA 1
ATOM 675 C C . LYS A 1 84 ? -10.422 2.783 -0.064 1.00 95.81 84 LYS A C 1
ATOM 677 O O . LYS A 1 84 ? -11.008 3.125 0.971 1.00 95.81 84 LYS A O 1
ATOM 682 N N . LYS A 1 85 ? -11.030 2.089 -1.031 1.00 96.00 85 LYS A N 1
ATOM 683 C CA . LYS A 1 85 ? -12.422 1.621 -0.938 1.00 96.00 85 LYS A CA 1
ATOM 684 C C . LYS A 1 85 ? -12.579 0.567 0.154 1.00 96.00 85 LYS A C 1
ATOM 686 O O . LYS A 1 85 ? -13.483 0.703 0.976 1.00 96.00 85 LYS A O 1
ATOM 691 N N . GLN A 1 86 ? -11.676 -0.413 0.212 1.00 94.75 86 GLN A N 1
ATOM 692 C CA . GLN A 1 86 ? -11.719 -1.459 1.236 1.00 94.75 86 GLN A CA 1
ATOM 693 C C . GLN A 1 86 ? -11.530 -0.883 2.639 1.00 94.75 86 GLN A C 1
ATOM 695 O O . GLN A 1 86 ? -12.342 -1.131 3.522 1.00 94.75 86 GLN A O 1
ATOM 700 N N . HIS A 1 87 ? -10.552 0.000 2.837 1.00 95.06 87 HIS A N 1
ATOM 701 C CA . HIS A 1 87 ? -10.382 0.737 4.090 1.00 95.06 87 HIS A CA 1
ATOM 702 C C . HIS A 1 87 ? -11.652 1.475 4.525 1.00 95.06 87 HIS A C 1
ATOM 704 O O . HIS A 1 87 ? -12.046 1.425 5.692 1.00 95.06 87 HIS A O 1
ATOM 710 N N . SER A 1 88 ? -12.326 2.137 3.584 1.00 94.94 88 SER A N 1
ATOM 711 C CA . SER A 1 88 ? -13.576 2.842 3.868 1.00 94.94 88 SER A CA 1
ATOM 712 C C . SER A 1 88 ? -14.696 1.880 4.281 1.00 94.94 88 SER A C 1
ATOM 714 O O . SER A 1 88 ? -15.411 2.166 5.240 1.00 94.94 88 SER A O 1
ATOM 716 N N . ALA A 1 89 ? -14.823 0.732 3.608 1.00 94.38 89 ALA A N 1
ATOM 717 C CA . ALA A 1 89 ? -15.796 -0.308 3.944 1.00 94.38 89 ALA A CA 1
ATOM 718 C C . ALA A 1 89 ? -15.532 -0.912 5.333 1.00 94.38 89 ALA A C 1
ATOM 720 O O . ALA A 1 89 ? -16.445 -1.017 6.153 1.00 94.38 89 ALA A O 1
ATOM 721 N N . ILE A 1 90 ? -14.268 -1.212 5.642 1.00 93.69 90 ILE A N 1
ATOM 722 C CA . ILE A 1 90 ? -13.848 -1.773 6.929 1.00 93.69 90 ILE A CA 1
ATOM 723 C C . ILE A 1 90 ? -14.133 -0.788 8.074 1.00 93.69 90 ILE A C 1
ATOM 725 O O . ILE A 1 90 ? -14.564 -1.203 9.148 1.00 93.69 90 ILE A O 1
ATOM 729 N N . LEU A 1 91 ? -13.965 0.524 7.863 1.00 92.94 91 LEU A N 1
ATOM 730 C CA . LEU A 1 91 ? -14.301 1.567 8.848 1.00 92.94 91 LEU A CA 1
ATOM 731 C C . LEU A 1 91 ? -15.802 1.879 8.946 1.00 92.94 91 LEU A C 1
ATOM 733 O O . LEU A 1 91 ? -16.208 2.579 9.877 1.00 92.94 91 LEU A O 1
ATOM 737 N N . ALA A 1 92 ? -16.634 1.419 8.010 1.00 92.44 92 ALA A N 1
ATOM 738 C CA . ALA A 1 92 ? -18.072 1.690 8.024 1.00 92.44 92 ALA A CA 1
ATOM 739 C C . ALA A 1 92 ? -18.830 0.804 9.027 1.00 92.44 92 ALA A C 1
ATOM 741 O O . ALA A 1 92 ? -19.868 1.217 9.544 1.00 92.44 92 ALA A O 1
ATOM 742 N N . ALA A 1 93 ? -18.299 -0.378 9.349 1.00 88.69 93 ALA A N 1
ATOM 743 C CA . ALA A 1 93 ? -18.908 -1.328 10.276 1.00 88.69 93 ALA A CA 1
ATOM 744 C C . ALA A 1 93 ? -18.052 -1.503 11.545 1.00 88.69 93 ALA A C 1
ATOM 746 O O . ALA A 1 93 ? -16.839 -1.635 11.424 1.00 88.69 93 ALA A O 1
ATOM 747 N N . PRO A 1 94 ? -18.642 -1.562 12.756 1.00 83.25 94 PRO A N 1
ATOM 748 C CA . PRO A 1 94 ? -17.917 -1.898 13.988 1.00 83.25 94 PRO A CA 1
ATOM 749 C C . PRO A 1 94 ? -17.153 -3.222 13.878 1.00 83.25 94 PRO A C 1
ATOM 751 O O . PRO A 1 94 ? -15.966 -3.270 14.185 1.00 83.25 94 PRO A O 1
ATOM 754 N N . ASN A 1 95 ? -17.829 -4.240 13.334 1.00 84.38 95 ASN A N 1
ATOM 755 C CA . ASN A 1 95 ? -17.296 -5.569 13.053 1.00 84.38 95 ASN A CA 1
ATOM 756 C C . ASN A 1 95 ? -17.381 -5.817 11.539 1.00 84.38 95 ASN A C 1
ATOM 758 O O . ASN A 1 95 ? -18.433 -6.245 11.057 1.00 84.38 95 ASN A O 1
ATOM 762 N N . PRO A 1 96 ? -16.327 -5.483 10.780 1.00 87.56 96 PRO A N 1
ATOM 763 C CA . PRO A 1 96 ? -16.289 -5.712 9.345 1.00 87.56 96 PRO A CA 1
ATOM 764 C C . PRO A 1 96 ? -16.232 -7.211 9.047 1.00 87.56 96 PRO A C 1
ATOM 766 O O . PRO A 1 96 ? -15.624 -7.982 9.797 1.00 87.56 96 PRO A O 1
ATOM 769 N N . ASP A 1 97 ? -16.889 -7.618 7.965 1.00 89.75 97 ASP A N 1
ATOM 770 C CA . ASP A 1 97 ? -16.949 -9.013 7.554 1.00 89.75 97 ASP A CA 1
ATOM 771 C C . ASP A 1 97 ? -15.584 -9.517 7.065 1.00 89.75 97 ASP A C 1
ATOM 773 O O . ASP A 1 97 ? -14.745 -8.764 6.566 1.00 89.75 97 ASP A O 1
ATOM 777 N N . GLU A 1 98 ? -15.365 -10.822 7.211 1.00 90.56 98 GLU A N 1
ATOM 778 C CA . GLU A 1 98 ? -14.070 -11.432 6.906 1.00 90.56 98 GLU A CA 1
ATOM 779 C C . GLU A 1 98 ? -13.735 -11.386 5.412 1.00 90.56 98 GLU A C 1
ATOM 781 O O . GLU A 1 98 ? -12.565 -11.348 5.043 1.00 90.56 98 GLU A O 1
ATOM 786 N N . LYS A 1 99 ? -14.750 -11.321 4.542 1.00 92.44 99 LYS A N 1
ATOM 787 C CA . LYS A 1 99 ? -14.542 -11.233 3.098 1.00 92.44 99 LYS A CA 1
ATOM 788 C C . LYS A 1 99 ? -13.907 -9.892 2.723 1.00 92.44 99 LYS A C 1
ATOM 790 O O . LYS A 1 99 ? -12.905 -9.889 2.019 1.00 92.44 99 LYS A O 1
ATOM 795 N N . THR A 1 100 ? -14.420 -8.778 3.244 1.00 91.69 100 THR A N 1
ATOM 796 C CA . THR A 1 100 ? -13.833 -7.441 3.037 1.00 91.69 100 THR A CA 1
ATOM 797 C C . THR A 1 100 ? -12.378 -7.377 3.532 1.00 91.69 100 THR A C 1
ATOM 799 O O . THR A 1 100 ? -11.513 -6.789 2.882 1.00 91.69 100 THR A O 1
ATOM 802 N N . LYS A 1 101 ? -12.067 -8.026 4.665 1.00 90.19 101 LYS A N 1
ATOM 803 C CA . LYS A 1 101 ? -10.685 -8.114 5.172 1.00 90.19 101 LYS A CA 1
ATOM 804 C C . LYS A 1 101 ? -9.785 -8.946 4.259 1.00 90.19 101 LYS A C 1
ATOM 806 O O . LYS A 1 101 ? -8.673 -8.514 3.969 1.00 90.19 101 LYS A O 1
ATOM 811 N N . GLN A 1 102 ? -10.267 -10.095 3.785 1.00 93.56 102 GLN A N 1
ATOM 812 C CA . GLN A 1 102 ? -9.521 -10.948 2.861 1.00 93.56 102 GLN A CA 1
ATOM 813 C C . GLN A 1 102 ? -9.229 -10.223 1.542 1.00 93.56 102 GLN A C 1
ATOM 815 O O . GLN A 1 102 ? -8.097 -10.250 1.071 1.00 93.56 102 GLN A O 1
ATOM 820 N N . GLU A 1 103 ? -10.207 -9.502 0.986 1.00 94.56 103 GLU A N 1
ATOM 821 C CA . GLU A 1 103 ? -10.021 -8.702 -0.233 1.00 94.56 103 GLU A CA 1
ATOM 822 C C . GLU A 1 103 ? -8.924 -7.631 -0.056 1.00 94.56 103 GLU A C 1
ATOM 824 O O . GLU A 1 103 ? -8.128 -7.402 -0.967 1.00 94.56 103 GLU A O 1
ATOM 829 N N . LEU A 1 104 ? -8.821 -6.999 1.122 1.00 94.00 104 LEU A N 1
ATOM 830 C CA . LEU A 1 104 ? -7.735 -6.058 1.430 1.00 94.00 104 LEU A CA 1
ATOM 831 C C . LEU A 1 104 ? -6.360 -6.747 1.528 1.00 94.00 104 LEU A C 1
ATOM 833 O O . LEU A 1 104 ? -5.351 -6.184 1.087 1.00 94.00 104 LEU A O 1
ATOM 837 N N . GLU A 1 105 ? -6.299 -7.939 2.122 1.00 92.19 105 GLU A N 1
ATOM 838 C CA . GLU A 1 105 ? -5.064 -8.726 2.211 1.00 92.19 105 GLU A CA 1
ATOM 839 C C . GLU A 1 105 ? -4.578 -9.162 0.822 1.00 92.19 105 GLU A C 1
ATOM 841 O O . GLU A 1 105 ? -3.391 -9.008 0.513 1.00 92.19 105 GLU A O 1
ATOM 846 N N . ASP A 1 106 ? -5.495 -9.596 -0.043 1.00 94.69 106 ASP A N 1
ATOM 847 C CA . ASP A 1 106 ? -5.207 -9.982 -1.426 1.00 94.69 106 ASP A CA 1
ATOM 848 C C . ASP A 1 106 ? -4.682 -8.785 -2.237 1.00 94.69 106 ASP A C 1
ATOM 850 O O . ASP A 1 106 ? -3.632 -8.883 -2.878 1.00 94.69 106 ASP A O 1
ATOM 854 N N . LEU A 1 107 ? -5.331 -7.616 -2.131 1.00 95.06 107 LEU A N 1
ATOM 855 C CA . LEU A 1 107 ? -4.854 -6.375 -2.758 1.00 95.06 107 LEU A CA 1
ATOM 856 C C . LEU A 1 107 ? -3.453 -5.987 -2.275 1.00 95.06 107 LEU A C 1
ATOM 858 O O . LEU A 1 107 ? -2.601 -5.580 -3.063 1.00 95.06 107 LEU A O 1
ATOM 862 N N . THR A 1 108 ? -3.180 -6.137 -0.979 1.00 92.38 108 THR A N 1
ATOM 863 C CA . THR A 1 108 ? -1.858 -5.844 -0.410 1.00 92.38 108 THR A CA 1
ATOM 864 C C . THR A 1 108 ? -0.785 -6.782 -0.975 1.00 92.38 108 THR A C 1
ATOM 866 O O . THR A 1 108 ? 0.327 -6.344 -1.297 1.00 92.38 108 THR A O 1
ATOM 869 N N . ALA A 1 109 ? -1.107 -8.067 -1.138 1.00 92.31 109 ALA A N 1
ATOM 870 C CA . ALA A 1 109 ? -0.215 -9.042 -1.755 1.00 92.31 109 ALA A CA 1
ATOM 871 C C . ALA A 1 109 ? 0.045 -8.729 -3.240 1.00 92.31 109 ALA A C 1
ATOM 873 O O . ALA A 1 109 ? 1.199 -8.777 -3.687 1.00 92.31 109 ALA A O 1
ATOM 874 N N . ASP A 1 110 ? -0.993 -8.347 -3.983 1.00 94.62 110 ASP A N 1
ATOM 875 C CA . ASP A 1 110 ? -0.905 -7.982 -5.398 1.00 94.62 110 ASP A CA 1
ATOM 876 C C . ASP A 1 110 ? -0.098 -6.701 -5.628 1.00 94.62 110 ASP A C 1
ATOM 878 O O . ASP A 1 110 ? 0.772 -6.677 -6.510 1.00 94.62 110 ASP A O 1
ATOM 882 N N . ILE A 1 111 ? -0.285 -5.681 -4.785 1.00 94.12 111 ILE A N 1
ATOM 883 C CA . ILE A 1 111 ? 0.534 -4.462 -4.794 1.00 94.12 111 ILE A CA 1
ATOM 884 C C . ILE A 1 111 ? 1.998 -4.820 -4.554 1.00 94.12 111 ILE A C 1
ATOM 886 O O . ILE A 1 111 ? 2.871 -4.433 -5.333 1.00 94.12 111 ILE A O 1
ATOM 890 N N . LYS A 1 112 ? 2.296 -5.622 -3.523 1.00 91.62 112 LYS A N 1
ATOM 891 C CA . LYS A 1 112 ? 3.672 -6.044 -3.223 1.00 91.62 112 LYS A CA 1
ATOM 892 C C . LYS A 1 112 ? 4.300 -6.798 -4.395 1.00 91.62 112 LYS A C 1
ATOM 894 O O . LYS A 1 112 ? 5.466 -6.566 -4.726 1.00 91.62 112 LYS A O 1
ATOM 899 N N . LYS A 1 113 ? 3.562 -7.711 -5.026 1.00 93.44 113 LYS A N 1
ATOM 900 C CA . LYS A 1 113 ? 4.039 -8.486 -6.178 1.00 93.44 113 LYS A CA 1
ATOM 901 C C . LYS A 1 113 ? 4.324 -7.581 -7.378 1.00 93.44 113 LYS A C 1
ATOM 903 O O . LYS A 1 113 ? 5.401 -7.673 -7.969 1.00 93.44 113 LYS A O 1
ATOM 908 N N . THR A 1 114 ? 3.396 -6.688 -7.707 1.00 95.31 114 THR A N 1
ATOM 909 C CA . THR A 1 114 ? 3.509 -5.783 -8.858 1.00 95.31 114 THR A CA 1
ATOM 910 C C . THR A 1 114 ? 4.619 -4.749 -8.645 1.00 95.31 114 THR A C 1
ATOM 912 O O . THR A 1 114 ? 5.441 -4.546 -9.537 1.00 95.31 114 THR A O 1
ATOM 915 N N . ALA A 1 115 ? 4.748 -4.191 -7.438 1.00 92.50 115 ALA A N 1
ATOM 916 C CA . ALA A 1 115 ? 5.826 -3.270 -7.079 1.00 92.50 115 ALA A CA 1
ATOM 917 C C . ALA A 1 115 ? 7.212 -3.922 -7.192 1.00 92.50 115 ALA A C 1
ATOM 919 O O . ALA A 1 115 ? 8.140 -3.327 -7.737 1.00 92.50 115 ALA A O 1
ATOM 920 N N . ASN A 1 116 ? 7.354 -5.177 -6.748 1.00 91.50 116 ASN A N 1
ATOM 921 C CA . ASN A 1 116 ? 8.602 -5.921 -6.921 1.00 91.50 116 ASN A CA 1
ATOM 922 C C . ASN A 1 116 ? 8.938 -6.164 -8.396 1.00 91.50 116 ASN A C 1
ATOM 924 O O . ASN A 1 116 ? 10.101 -6.042 -8.775 1.00 91.50 116 ASN A O 1
ATOM 928 N N . LYS A 1 117 ? 7.936 -6.46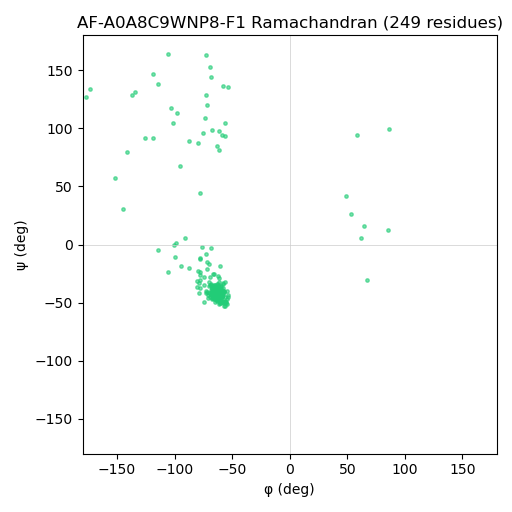0 -9.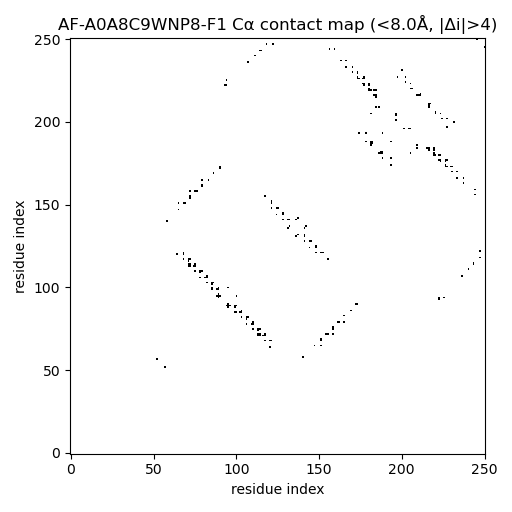232 1.00 94.38 117 LYS A N 1
ATOM 929 C CA . LYS A 1 117 ? 8.121 -6.628 -10.678 1.00 94.38 117 LYS A CA 1
ATOM 930 C C . LYS A 1 117 ? 8.614 -5.337 -11.341 1.00 94.38 117 LYS A C 1
ATOM 932 O O . LYS A 1 117 ? 9.584 -5.386 -12.095 1.00 94.38 117 LYS A O 1
ATOM 937 N N . VAL A 1 118 ? 7.986 -4.197 -11.031 1.00 95.00 118 VAL A N 1
ATOM 938 C CA . VAL A 1 118 ? 8.408 -2.871 -11.519 1.00 95.00 118 VAL A CA 1
ATOM 939 C C . VAL A 1 118 ? 9.845 -2.581 -11.095 1.00 95.00 118 VAL A C 1
ATOM 941 O O . VAL A 1 118 ? 10.684 -2.289 -11.943 1.00 95.00 118 VAL A O 1
ATOM 944 N N . ARG A 1 119 ? 10.159 -2.764 -9.807 1.00 91.19 119 ARG A N 1
ATOM 945 C CA . ARG A 1 119 ? 11.507 -2.574 -9.259 1.00 91.19 119 ARG A CA 1
ATOM 946 C C . ARG A 1 119 ? 12.564 -3.408 -9.983 1.00 91.19 119 ARG A C 1
ATOM 948 O O . ARG A 1 119 ? 13.596 -2.873 -10.372 1.00 91.19 119 ARG A O 1
ATOM 955 N N . SER A 1 120 ? 12.327 -4.708 -10.166 1.00 93.00 120 SER A N 1
ATOM 956 C CA . SER A 1 120 ? 13.282 -5.595 -10.841 1.00 93.00 120 SER A CA 1
ATOM 957 C C . SER A 1 120 ? 13.545 -5.175 -12.287 1.00 93.00 120 SER A C 1
ATOM 959 O O . SER A 1 120 ? 14.689 -5.220 -12.730 1.00 93.00 120 SER A O 1
ATOM 961 N N . LYS A 1 121 ? 12.509 -4.740 -13.009 1.00 94.12 121 LYS A N 1
ATOM 962 C CA . LYS A 1 121 ? 12.635 -4.272 -14.394 1.00 94.12 121 LYS A CA 1
ATOM 963 C C . LYS A 1 121 ? 13.356 -2.930 -14.500 1.00 94.12 121 LYS A C 1
ATOM 965 O O . LYS A 1 121 ? 14.242 -2.798 -15.336 1.00 94.12 121 LYS A O 1
ATOM 970 N N . LEU A 1 122 ? 13.035 -1.968 -13.632 1.00 92.94 122 LEU A N 1
ATOM 971 C CA . LEU A 1 122 ? 13.749 -0.687 -13.571 1.00 92.94 122 LEU A CA 1
ATOM 972 C C . LEU A 1 122 ? 15.240 -0.901 -13.294 1.00 92.94 122 LEU A C 1
ATOM 974 O O . LEU A 1 122 ? 16.074 -0.367 -14.016 1.00 92.94 122 LEU A O 1
ATOM 978 N N . LYS A 1 123 ? 15.569 -1.781 -12.343 1.00 91.38 123 LYS A N 1
ATOM 979 C CA . LYS A 1 123 ? 16.957 -2.135 -12.028 1.00 91.38 123 LYS A CA 1
ATOM 980 C C . LYS A 1 123 ? 17.696 -2.798 -13.196 1.00 91.38 123 LYS A C 1
ATOM 982 O O . LYS A 1 123 ? 18.884 -2.564 -13.380 1.00 91.38 123 LYS A O 1
ATOM 987 N N . ALA A 1 124 ? 17.016 -3.621 -13.993 1.00 92.00 124 ALA A N 1
ATOM 988 C CA . ALA A 1 124 ? 17.617 -4.204 -15.192 1.00 92.00 124 ALA A CA 1
ATOM 989 C C . ALA A 1 124 ? 17.944 -3.129 -16.247 1.00 92.00 124 ALA A C 1
ATOM 991 O O . ALA A 1 124 ? 19.015 -3.166 -16.852 1.00 92.00 124 ALA A O 1
ATOM 992 N N . ILE A 1 125 ? 17.055 -2.143 -16.428 1.00 90.75 125 ILE A N 1
ATOM 993 C CA . ILE A 1 125 ? 17.299 -1.002 -17.322 1.00 90.75 125 ILE A CA 1
ATOM 994 C C . ILE A 1 125 ? 18.460 -0.143 -16.800 1.00 90.75 125 ILE A C 1
ATOM 996 O O . ILE A 1 125 ? 19.322 0.243 -17.583 1.00 90.75 125 ILE A O 1
ATOM 1000 N N . GLU A 1 126 ? 18.514 0.123 -15.495 1.00 91.19 126 GLU A N 1
ATOM 1001 C CA . GLU A 1 126 ? 19.615 0.850 -14.848 1.00 91.19 126 GLU A CA 1
ATOM 1002 C C . GLU A 1 126 ? 20.973 0.180 -15.110 1.00 91.19 126 GLU A C 1
ATOM 1004 O O . GLU A 1 126 ? 21.888 0.826 -15.613 1.00 91.19 126 GLU A O 1
ATOM 1009 N N . GLN A 1 127 ? 21.076 -1.134 -14.893 1.00 91.00 127 GLN A N 1
ATOM 1010 C CA . GLN A 1 127 ? 22.303 -1.895 -15.166 1.00 91.00 127 GLN A CA 1
ATOM 1011 C C . GLN A 1 127 ? 22.706 -1.862 -16.648 1.00 91.00 127 GLN A C 1
ATOM 1013 O O . GLN A 1 127 ? 23.891 -1.759 -16.966 1.00 91.00 127 GLN A O 1
ATOM 1018 N N . SER A 1 128 ? 21.730 -1.919 -17.561 1.00 89.31 128 SER A N 1
ATOM 1019 C CA . SER A 1 128 ? 21.974 -1.766 -19.002 1.00 89.31 128 SER A CA 1
ATOM 1020 C C . SER A 1 128 ? 22.552 -0.386 -19.331 1.00 89.31 128 SER A C 1
ATOM 1022 O O . SER A 1 128 ? 23.468 -0.291 -20.144 1.00 89.31 128 SER A O 1
ATOM 1024 N N . ILE A 1 129 ? 22.047 0.677 -18.694 1.00 88.25 129 ILE A N 1
ATOM 1025 C CA . ILE A 1 129 ? 22.544 2.048 -18.872 1.00 88.25 129 ILE A CA 1
ATOM 1026 C C . ILE A 1 129 ? 23.990 2.164 -18.371 1.00 88.25 129 ILE A C 1
ATOM 1028 O O . ILE A 1 129 ? 24.842 2.660 -19.107 1.00 88.25 129 ILE A O 1
ATOM 1032 N N . GLU A 1 130 ? 24.284 1.679 -17.161 1.00 89.44 130 GLU A N 1
ATOM 1033 C CA . GLU A 1 130 ? 25.631 1.728 -16.566 1.00 89.44 130 GLU A CA 1
ATOM 1034 C C . GLU A 1 130 ? 26.669 0.986 -17.425 1.00 89.44 130 GLU A C 1
ATOM 1036 O O . GLU A 1 130 ? 27.794 1.456 -17.622 1.00 89.44 130 GLU A O 1
ATOM 1041 N N . GLN A 1 131 ? 26.286 -0.166 -17.985 1.00 87.06 131 GLN A N 1
ATOM 1042 C CA . GLN A 1 131 ? 27.150 -0.948 -18.866 1.00 87.06 131 GLN A CA 1
ATOM 1043 C C . GLN A 1 131 ? 27.482 -0.198 -20.165 1.00 87.06 131 GLN A C 1
ATOM 1045 O O . GLN A 1 131 ? 28.629 -0.217 -20.614 1.00 87.06 131 GLN A O 1
ATOM 1050 N N . GLU A 1 132 ? 26.499 0.467 -20.774 1.00 82.88 132 GLU A N 1
ATOM 1051 C CA . GLU A 1 132 ? 26.697 1.251 -21.998 1.00 82.88 132 GLU A CA 1
ATOM 1052 C C . GLU A 1 132 ? 27.526 2.523 -21.756 1.00 82.88 132 GLU A C 1
ATOM 1054 O O . GLU A 1 132 ? 28.359 2.890 -22.593 1.00 82.88 132 GLU A O 1
ATOM 1059 N N . GLU A 1 133 ? 27.362 3.166 -20.596 1.00 83.50 133 GLU A N 1
ATOM 1060 C CA . GLU A 1 133 ? 28.178 4.310 -20.175 1.00 83.50 133 GLU A CA 1
ATOM 1061 C C . GLU A 1 133 ? 29.653 3.944 -19.997 1.00 83.50 133 GLU A C 1
ATOM 1063 O O . GLU A 1 133 ? 30.526 4.684 -20.454 1.00 83.50 133 GLU A O 1
ATOM 1068 N N . GLY A 1 134 ? 29.945 2.782 -19.401 1.00 75.81 134 GLY A N 1
ATOM 1069 C CA . GLY A 1 134 ? 31.314 2.288 -19.215 1.00 75.81 134 GLY A CA 1
ATOM 1070 C C . GLY A 1 134 ? 32.083 2.066 -20.524 1.00 75.81 134 GLY A C 1
ATOM 1071 O O . GLY A 1 134 ? 33.314 2.041 -20.528 1.00 75.81 134 GLY A O 1
ATOM 1072 N N . LEU A 1 135 ? 31.372 1.958 -21.651 1.00 79.88 135 LEU A N 1
ATOM 1073 C CA . LEU A 1 135 ? 31.943 1.842 -22.994 1.00 79.88 135 LEU A CA 1
ATOM 1074 C C . LEU A 1 135 ? 32.142 3.206 -23.689 1.00 79.88 135 LEU A C 1
ATOM 1076 O O . LEU A 1 135 ? 32.515 3.232 -24.862 1.00 79.88 135 LEU A O 1
ATOM 1080 N N . ASN A 1 136 ? 31.896 4.332 -22.999 1.00 65.44 136 ASN A N 1
ATOM 1081 C CA . ASN A 1 136 ? 31.947 5.708 -23.525 1.00 65.44 136 ASN A CA 1
ATOM 1082 C C . ASN A 1 136 ? 31.087 5.936 -24.786 1.00 65.44 136 ASN A C 1
ATOM 1084 O O . ASN A 1 136 ? 31.355 6.830 -25.594 1.00 65.44 136 ASN A O 1
ATOM 1088 N N . ARG A 1 137 ? 30.023 5.146 -24.968 1.00 65.31 137 ARG A N 1
ATOM 1089 C CA . ARG A 1 137 ? 29.101 5.277 -26.101 1.00 65.31 137 ARG A CA 1
ATOM 1090 C C . ARG A 1 137 ? 28.002 6.285 -25.774 1.00 65.31 137 ARG A C 1
ATOM 1092 O O . ARG A 1 137 ? 26.935 5.922 -25.299 1.00 65.31 137 ARG A O 1
ATOM 1099 N N . SER A 1 138 ? 28.233 7.566 -26.059 1.00 67.75 138 SER A N 1
ATOM 1100 C CA . SER A 1 138 ? 27.158 8.569 -26.008 1.00 67.75 138 SER A CA 1
ATOM 1101 C C . SER A 1 138 ? 26.303 8.498 -27.278 1.00 67.75 138 SER A C 1
ATOM 1103 O O . SER A 1 138 ? 26.568 9.185 -28.264 1.00 67.75 138 SER A O 1
ATOM 1105 N N 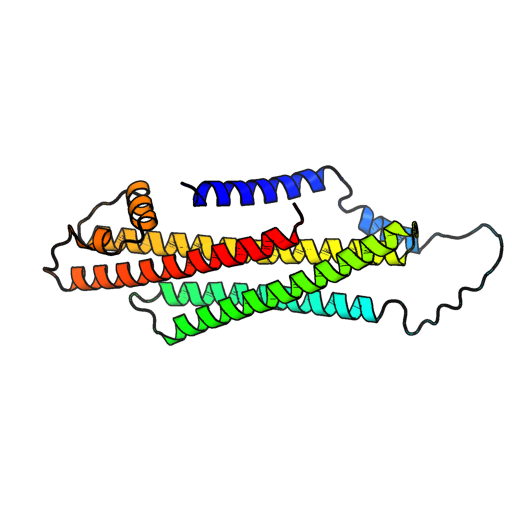. SER A 1 139 ? 25.290 7.631 -27.271 1.00 81.50 139 SER A N 1
ATOM 1106 C CA . SER A 1 139 ? 24.377 7.410 -28.400 1.00 81.50 139 SER A CA 1
ATOM 1107 C C . SER A 1 139 ? 22.994 8.031 -28.158 1.00 81.50 139 SER A C 1
ATOM 1109 O O . SER A 1 139 ? 22.622 8.385 -27.035 1.00 81.50 139 SER A O 1
ATOM 1111 N N . ALA A 1 140 ? 22.205 8.179 -29.228 1.00 82.38 140 ALA A N 1
ATOM 1112 C CA . ALA A 1 140 ? 20.787 8.520 -29.103 1.00 82.38 140 ALA A CA 1
ATOM 1113 C C . ALA A 1 140 ? 20.020 7.459 -28.290 1.00 82.38 140 ALA A C 1
ATOM 1115 O O . ALA A 1 140 ? 19.164 7.819 -27.485 1.00 82.38 140 ALA A O 1
ATOM 1116 N N . ASP A 1 141 ? 20.401 6.190 -28.444 1.00 85.00 141 ASP A N 1
ATOM 1117 C CA . ASP A 1 141 ? 19.863 5.042 -27.711 1.00 85.00 141 ASP A CA 1
ATOM 1118 C C . ASP A 1 141 ? 19.994 5.200 -26.191 1.00 85.00 141 ASP A C 1
ATOM 1120 O O . ASP A 1 141 ? 19.003 5.193 -25.457 1.00 85.00 141 ASP A O 1
ATOM 1124 N N . LEU A 1 142 ? 21.214 5.493 -25.729 1.00 87.19 142 LEU A N 1
ATOM 1125 C CA . LEU A 1 142 ? 21.524 5.678 -24.315 1.00 87.19 142 LEU A CA 1
ATOM 1126 C C . LEU A 1 142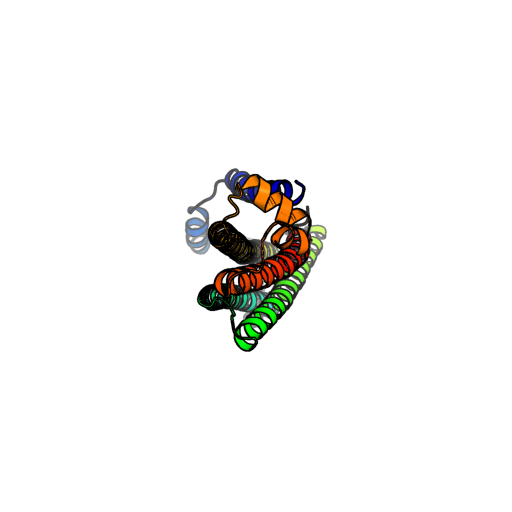 ? 20.728 6.839 -23.704 1.00 87.19 142 LEU A C 1
ATOM 1128 O O . LEU A 1 142 ? 20.266 6.760 -22.563 1.00 87.19 142 LEU A O 1
ATOM 1132 N N . ARG A 1 143 ? 20.532 7.931 -24.459 1.00 87.75 143 ARG A N 1
ATOM 1133 C CA . ARG A 1 143 ? 19.701 9.062 -24.010 1.00 87.75 143 ARG A CA 1
ATOM 1134 C C . ARG A 1 143 ? 18.239 8.652 -23.848 1.00 87.75 143 ARG A C 1
ATOM 1136 O O . ARG A 1 143 ? 17.639 8.997 -22.833 1.00 87.75 143 ARG A O 1
ATOM 1143 N N . ILE A 1 144 ? 17.688 7.898 -24.802 1.00 87.94 144 ILE A N 1
ATOM 1144 C CA . ILE A 1 144 ? 16.309 7.392 -24.733 1.00 87.94 144 ILE A CA 1
ATOM 1145 C C . ILE A 1 144 ? 16.137 6.498 -23.500 1.00 87.94 144 ILE A C 1
ATOM 1147 O O . ILE A 1 144 ? 15.220 6.735 -22.709 1.00 87.94 144 ILE A O 1
ATOM 1151 N N . ARG A 1 145 ? 17.049 5.539 -23.279 1.00 90.12 145 ARG A N 1
ATOM 1152 C CA . ARG A 1 145 ? 17.023 4.637 -22.114 1.00 90.12 145 ARG A CA 1
ATOM 1153 C C . ARG A 1 145 ? 17.023 5.402 -20.792 1.00 90.12 145 ARG A C 1
ATOM 1155 O O . ARG A 1 145 ? 16.148 5.180 -19.955 1.00 90.12 145 ARG A O 1
ATOM 1162 N N . LYS A 1 146 ? 17.941 6.362 -20.631 1.00 88.75 146 LYS A N 1
ATOM 1163 C CA . LYS A 1 146 ? 18.036 7.218 -19.434 1.00 88.75 146 LYS A CA 1
ATOM 1164 C C . LYS A 1 146 ? 16.770 8.024 -19.175 1.00 88.75 146 LYS A C 1
ATOM 1166 O O . LYS A 1 146 ? 16.298 8.079 -18.038 1.00 88.75 146 LYS A O 1
ATOM 1171 N N . THR A 1 147 ? 16.219 8.654 -20.212 1.00 90.19 147 THR A N 1
ATOM 1172 C CA . THR A 1 147 ? 14.997 9.454 -20.081 1.00 90.19 147 THR A CA 1
ATOM 1173 C C . THR A 1 147 ? 13.819 8.581 -19.660 1.00 90.19 147 THR A C 1
ATOM 1175 O O . THR A 1 147 ? 13.146 8.917 -18.687 1.00 90.19 147 THR A O 1
ATOM 1178 N N . GLN A 1 148 ? 13.606 7.439 -20.320 1.00 91.38 148 GLN A N 1
ATOM 1179 C CA . GLN A 1 148 ? 12.514 6.522 -19.983 1.00 91.38 148 GLN A CA 1
ATOM 1180 C C . GLN A 1 148 ? 12.660 5.945 -18.571 1.00 91.38 148 GLN A C 1
ATOM 1182 O O . GLN A 1 148 ? 11.698 5.973 -17.803 1.00 91.38 148 GLN A O 1
ATOM 1187 N N . HIS A 1 149 ? 13.865 5.505 -18.189 1.00 91.19 149 HIS A N 1
ATOM 1188 C CA . HIS A 1 149 ? 14.145 5.031 -16.833 1.00 91.19 149 HIS A CA 1
ATOM 1189 C C . HIS A 1 149 ? 13.787 6.093 -15.783 1.00 91.19 149 HIS A C 1
ATOM 1191 O O . HIS A 1 149 ? 13.019 5.820 -14.864 1.00 91.19 149 HIS A O 1
ATOM 1197 N N . SER A 1 150 ? 14.260 7.332 -15.956 1.00 89.44 150 SER A N 1
ATOM 1198 C CA . SER A 1 150 ? 13.969 8.442 -15.037 1.00 89.44 150 SER A CA 1
ATOM 1199 C C . SER A 1 150 ? 12.467 8.733 -14.921 1.00 89.44 150 SER A C 1
ATOM 1201 O O . SER A 1 150 ? 11.946 8.915 -13.817 1.00 89.44 150 SER A O 1
ATOM 1203 N N . THR A 1 151 ? 11.742 8.745 -16.044 1.00 89.69 151 THR A N 1
ATOM 1204 C CA . THR A 1 151 ? 10.293 8.982 -16.054 1.00 89.69 151 THR A CA 1
ATOM 1205 C C . THR A 1 151 ? 9.517 7.865 -15.355 1.00 89.69 151 THR A C 1
ATOM 1207 O O . THR A 1 151 ? 8.645 8.157 -14.535 1.00 89.69 151 THR A O 1
ATOM 1210 N N . LEU A 1 152 ? 9.821 6.599 -15.648 1.00 92.94 152 LEU A N 1
ATOM 1211 C CA . LEU A 1 152 ? 9.138 5.454 -15.041 1.00 92.94 152 LEU A CA 1
ATOM 1212 C C . LEU A 1 152 ? 9.446 5.339 -13.543 1.00 92.94 152 LEU A C 1
ATOM 1214 O O . LEU A 1 152 ? 8.525 5.130 -12.754 1.00 92.94 152 LEU A O 1
ATOM 1218 N N . SER A 1 153 ? 10.702 5.548 -13.138 1.00 90.62 153 SER A N 1
ATOM 1219 C CA . SER A 1 153 ? 11.108 5.540 -11.728 1.00 90.62 153 SER A CA 1
ATOM 1220 C C . SER A 1 153 ? 10.389 6.620 -10.923 1.00 90.62 153 SER A C 1
ATOM 1222 O O . SER A 1 153 ? 9.888 6.338 -9.836 1.00 90.62 153 SER A O 1
ATOM 1224 N N . ARG A 1 154 ? 10.244 7.836 -11.473 1.00 87.69 154 ARG A N 1
ATOM 1225 C CA . ARG A 1 154 ? 9.480 8.914 -10.825 1.00 87.69 154 ARG A CA 1
ATOM 1226 C C . ARG A 1 154 ? 8.018 8.525 -10.618 1.00 87.69 154 ARG A C 1
ATOM 1228 O O . ARG A 1 154 ? 7.531 8.591 -9.494 1.00 87.69 154 ARG A O 1
ATOM 1235 N N . LYS A 1 155 ? 7.349 8.046 -11.672 1.00 92.00 155 LYS A N 1
ATOM 1236 C CA . LYS A 1 155 ? 5.949 7.598 -11.589 1.00 92.00 155 LYS A CA 1
ATOM 1237 C C . LYS A 1 155 ? 5.765 6.459 -10.589 1.00 92.00 155 LYS A C 1
ATOM 1239 O O . LYS A 1 155 ? 4.798 6.446 -9.838 1.00 92.00 155 LYS A O 1
ATOM 1244 N N . PHE A 1 156 ? 6.694 5.506 -10.552 1.00 91.25 156 PHE A N 1
ATOM 1245 C CA . PHE A 1 156 ? 6.645 4.413 -9.587 1.00 91.25 156 PHE A CA 1
ATOM 1246 C C . PHE A 1 156 ? 6.723 4.932 -8.144 1.00 91.25 156 PHE A C 1
ATOM 1248 O O . PHE A 1 156 ? 5.906 4.548 -7.307 1.00 91.25 156 PHE A O 1
ATOM 1255 N N . VAL A 1 157 ? 7.655 5.845 -7.856 1.00 86.44 157 VAL A N 1
ATOM 1256 C CA . VAL A 1 157 ? 7.792 6.457 -6.524 1.00 86.44 157 VAL A CA 1
ATOM 1257 C C . VAL A 1 157 ? 6.555 7.269 -6.147 1.00 86.44 157 VAL A C 1
ATOM 1259 O O . VAL A 1 157 ? 6.107 7.172 -5.006 1.00 86.44 157 VAL A O 1
ATOM 1262 N N . GLU A 1 158 ? 5.973 8.025 -7.079 1.00 87.56 158 GLU A N 1
ATOM 1263 C CA . GLU A 1 158 ? 4.727 8.775 -6.860 1.00 87.56 158 GLU A CA 1
ATOM 1264 C C . GLU A 1 158 ? 3.594 7.848 -6.395 1.00 87.56 158 GLU A C 1
ATOM 1266 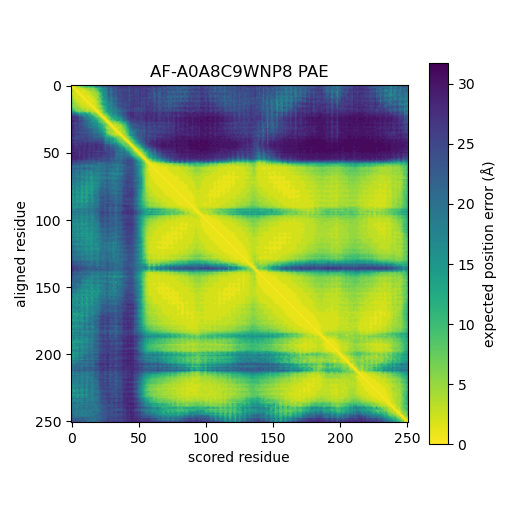O O . GLU A 1 158 ? 3.014 8.061 -5.329 1.00 87.56 158 GLU A O 1
ATOM 1271 N N . VAL A 1 159 ? 3.337 6.763 -7.132 1.00 92.25 159 VAL A N 1
ATOM 1272 C CA . VAL A 1 159 ? 2.273 5.796 -6.809 1.00 92.25 159 VAL A CA 1
ATOM 1273 C C . VAL A 1 159 ? 2.533 5.095 -5.476 1.00 92.25 159 VAL A C 1
ATOM 1275 O O . VAL A 1 159 ? 1.632 4.959 -4.648 1.00 92.25 159 VAL A O 1
ATOM 1278 N N . MET A 1 160 ? 3.778 4.694 -5.214 1.00 88.88 160 MET A N 1
ATOM 1279 C CA . MET A 1 160 ? 4.135 4.055 -3.947 1.00 88.88 160 MET A CA 1
ATOM 1280 C C . MET A 1 160 ? 4.078 5.024 -2.755 1.00 88.88 160 MET A C 1
ATOM 1282 O O . MET A 1 160 ? 3.810 4.606 -1.625 1.00 88.88 160 MET A O 1
ATOM 1286 N N . THR A 1 161 ? 4.290 6.320 -2.982 1.00 85.81 161 THR A N 1
ATOM 1287 C CA . THR A 1 161 ? 4.121 7.362 -1.958 1.00 85.81 161 THR A CA 1
ATOM 1288 C C . THR A 1 161 ? 2.644 7.587 -1.649 1.00 85.81 161 THR A C 1
ATOM 1290 O O . THR A 1 161 ? 2.270 7.689 -0.478 1.00 85.81 161 THR A O 1
ATOM 1293 N N . GLU A 1 162 ? 1.785 7.591 -2.669 1.00 88.75 162 GLU A N 1
ATOM 1294 C CA . GLU A 1 162 ? 0.332 7.679 -2.490 1.00 88.75 162 GLU A CA 1
ATOM 1295 C C . GLU A 1 162 ? -0.216 6.456 -1.744 1.00 88.75 162 GLU A C 1
ATOM 1297 O O . GLU A 1 162 ? -1.072 6.587 -0.862 1.00 88.75 162 GLU A O 1
ATOM 1302 N N . TYR A 1 163 ? 0.326 5.268 -2.026 1.00 90.88 163 TYR A N 1
ATOM 1303 C CA . TYR A 1 163 ? -0.004 4.064 -1.273 1.00 90.88 163 TYR A CA 1
ATOM 1304 C C . TYR A 1 163 ? 0.362 4.198 0.210 1.00 90.88 163 TYR A C 1
ATOM 1306 O O . TYR A 1 163 ? -0.494 3.992 1.067 1.00 90.88 163 TYR A O 1
ATOM 1314 N N . ASN A 1 164 ? 1.592 4.618 0.533 1.00 86.06 164 ASN A N 1
ATOM 1315 C CA . ASN A 1 164 ? 1.998 4.853 1.925 1.00 86.06 164 ASN A CA 1
ATOM 1316 C C . ASN A 1 164 ? 1.120 5.909 2.606 1.00 86.06 164 ASN A C 1
ATOM 1318 O O . ASN A 1 164 ? 0.647 5.693 3.717 1.00 86.06 164 ASN A O 1
ATOM 1322 N N . THR A 1 165 ? 0.832 7.014 1.918 1.00 87.75 165 THR A N 1
ATOM 1323 C CA . THR A 1 165 ? -0.056 8.072 2.420 1.00 87.75 165 THR A CA 1
ATOM 1324 C C . THR A 1 165 ? -1.459 7.532 2.712 1.00 87.75 165 THR A C 1
ATOM 1326 O O . THR A 1 165 ? -2.070 7.892 3.719 1.00 87.75 165 THR A O 1
ATOM 1329 N N . THR A 1 166 ? -1.976 6.646 1.859 1.00 91.25 166 THR A N 1
ATOM 1330 C CA . THR A 1 166 ? -3.257 5.958 2.067 1.00 91.25 166 THR A CA 1
ATOM 1331 C C . THR A 1 166 ? -3.226 5.088 3.322 1.00 91.25 166 THR A C 1
ATOM 1333 O O . THR A 1 166 ? -4.140 5.177 4.143 1.00 91.25 166 THR A O 1
ATOM 1336 N N . GLN A 1 167 ? -2.157 4.311 3.509 1.00 89.44 167 GLN A N 1
ATOM 1337 C CA . GLN A 1 167 ? -1.975 3.466 4.688 1.00 89.44 167 GLN A CA 1
ATOM 1338 C C . GLN A 1 167 ? -1.877 4.303 5.977 1.00 89.44 167 GLN A C 1
ATOM 1340 O O . GLN A 1 167 ? -2.569 4.014 6.952 1.00 89.44 167 GLN A O 1
ATOM 1345 N N . SER A 1 168 ? -1.107 5.398 5.987 1.00 89.56 168 SER A N 1
ATOM 1346 C CA . SER A 1 168 ? -1.014 6.296 7.150 1.00 89.56 168 SER A CA 1
ATOM 1347 C C . SER A 1 168 ? -2.359 6.931 7.501 1.00 89.56 168 SER A C 1
ATOM 1349 O O . SER A 1 168 ? -2.768 6.900 8.658 1.00 89.56 168 SER A O 1
ATOM 1351 N N . LYS A 1 169 ? -3.108 7.415 6.500 1.00 92.12 169 LYS A N 1
ATOM 1352 C CA . LYS A 1 169 ? -4.470 7.929 6.717 1.00 92.12 169 LYS A CA 1
ATOM 1353 C C . LYS A 1 169 ? -5.374 6.865 7.337 1.00 92.12 169 LYS A C 1
ATOM 1355 O O . LYS A 1 169 ? -6.169 7.181 8.215 1.00 92.12 169 LYS A O 1
ATOM 1360 N N . TYR A 1 170 ? -5.273 5.611 6.899 1.00 94.69 170 TYR A N 1
ATOM 1361 C CA . TYR A 1 170 ? -6.057 4.524 7.479 1.00 94.69 170 TYR A CA 1
ATOM 1362 C C . TYR A 1 170 ? -5.692 4.250 8.945 1.00 94.69 170 TYR A C 1
ATOM 1364 O O . TYR A 1 170 ? -6.593 4.101 9.776 1.00 94.69 170 TYR A O 1
ATOM 1372 N N . ARG A 1 171 ? -4.393 4.261 9.279 1.00 94.00 171 ARG A N 1
ATOM 1373 C CA . ARG A 1 171 ? -3.896 4.145 10.661 1.00 94.00 171 ARG A CA 1
ATOM 1374 C C . ARG A 1 171 ? -4.534 5.197 11.564 1.00 94.00 171 ARG A C 1
ATOM 1376 O O . ARG A 1 171 ? -5.107 4.851 12.596 1.00 94.00 171 ARG A O 1
ATOM 1383 N N . ASP A 1 172 ? -4.481 6.459 11.144 1.00 93.88 172 ASP A N 1
ATOM 1384 C CA . ASP A 1 172 ? -5.002 7.588 11.920 1.00 93.88 172 ASP A CA 1
ATOM 1385 C C . ASP A 1 172 ? -6.512 7.451 12.147 1.00 93.88 172 ASP A C 1
ATOM 1387 O O . ASP A 1 172 ? -7.017 7.676 13.243 1.00 93.88 172 ASP A O 1
ATOM 1391 N N . ARG A 1 173 ? -7.251 6.968 11.141 1.00 94.88 173 ARG A N 1
ATOM 1392 C CA . ARG A 1 173 ? -8.696 6.716 11.265 1.00 94.88 173 ARG A CA 1
ATOM 1393 C C . ARG A 1 173 ? -9.024 5.554 12.201 1.00 94.88 173 ARG A C 1
ATOM 1395 O O . ARG A 1 173 ? -10.054 5.600 12.878 1.00 94.88 173 ARG A O 1
ATOM 1402 N N . CYS A 1 174 ? -8.182 4.525 12.252 1.00 94.00 174 CYS A N 1
ATOM 1403 C CA . CYS A 1 174 ? -8.315 3.448 13.233 1.00 94.00 174 CYS A CA 1
ATOM 1404 C C . CYS A 1 174 ? -8.042 3.965 14.649 1.00 94.00 174 CYS A C 1
ATOM 1406 O O . CYS A 1 174 ? -8.821 3.678 15.558 1.00 94.00 174 CYS A O 1
ATOM 1408 N N . LYS A 1 175 ? -7.003 4.790 14.820 1.00 93.69 175 LYS A N 1
ATOM 1409 C CA . LYS A 1 175 ? -6.690 5.460 16.087 1.00 93.69 175 LYS A CA 1
ATOM 1410 C C . LYS A 1 175 ? -7.856 6.328 16.572 1.00 93.69 175 LYS A C 1
ATOM 1412 O O . LYS A 1 175 ? -8.297 6.150 17.704 1.00 93.69 175 LYS A O 1
ATOM 1417 N N . ASP A 1 176 ? -8.417 7.178 15.708 1.00 94.31 176 ASP A N 1
ATOM 1418 C CA . ASP A 1 176 ? -9.594 8.003 16.022 1.00 94.31 176 ASP A CA 1
ATOM 1419 C C . ASP A 1 176 ? -10.774 7.152 16.520 1.00 94.31 176 ASP A C 1
ATOM 1421 O O . ASP A 1 176 ? -11.517 7.546 17.421 1.00 94.31 176 ASP A O 1
ATOM 1425 N N . ARG A 1 177 ? -10.984 5.974 15.912 1.00 93.88 177 ARG A N 1
ATOM 1426 C C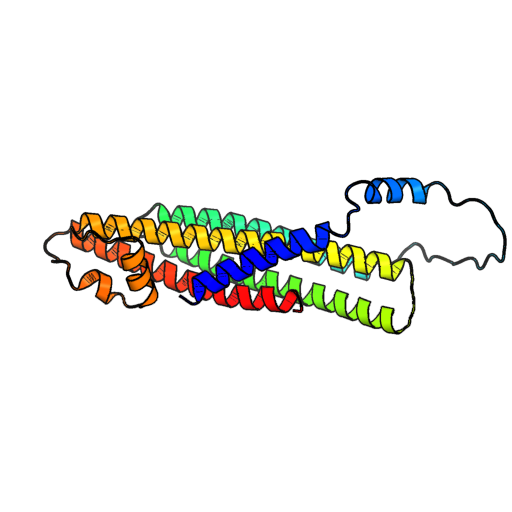A . ARG A 1 177 ? -12.035 5.044 16.339 1.00 93.88 177 ARG A CA 1
ATOM 1427 C C . ARG A 1 177 ? -11.750 4.460 17.716 1.00 93.88 177 ARG A C 1
ATOM 1429 O O . ARG A 1 177 ? -12.655 4.463 18.544 1.00 93.88 177 ARG A O 1
ATOM 1436 N N . ILE A 1 178 ? -10.524 4.007 17.975 1.00 92.94 178 ILE A N 1
ATOM 1437 C CA . ILE A 1 178 ? -10.126 3.488 19.293 1.00 92.94 178 ILE A CA 1
ATOM 1438 C C . ILE A 1 178 ? -10.332 4.560 20.366 1.00 92.94 178 ILE A C 1
ATOM 1440 O O . ILE A 1 178 ? -10.941 4.275 21.394 1.00 92.94 178 ILE A O 1
ATOM 1444 N N . GLN A 1 179 ? -9.910 5.799 20.100 1.00 93.19 179 GLN A N 1
ATOM 1445 C CA . GLN A 1 179 ? -10.085 6.916 21.027 1.00 93.19 179 GLN A CA 1
ATOM 1446 C C . GLN A 1 179 ? -11.557 7.126 21.398 1.00 93.19 179 GLN A C 1
ATOM 1448 O O . GLN A 1 179 ? -11.901 7.174 22.576 1.00 93.19 179 GLN A O 1
ATOM 1453 N N . ARG A 1 180 ? -12.446 7.162 20.399 1.00 93.06 180 ARG A N 1
ATOM 1454 C CA . ARG A 1 180 ? -13.892 7.299 20.635 1.00 93.06 180 ARG A CA 1
ATOM 1455 C C . ARG A 1 180 ? -14.466 6.140 21.445 1.00 93.06 180 ARG A C 1
ATOM 1457 O O . ARG A 1 180 ? -15.318 6.362 22.299 1.00 93.06 180 ARG A O 1
ATOM 1464 N N . GLN A 1 181 ? -14.026 4.908 21.189 1.00 91.38 181 GLN A N 1
ATOM 1465 C CA . GLN A 1 181 ? -14.499 3.752 21.954 1.00 91.38 181 GLN A CA 1
ATOM 1466 C C . GLN A 1 181 ? -14.021 3.803 23.411 1.00 91.38 181 GLN A C 1
ATOM 1468 O O . GLN A 1 181 ? -14.804 3.502 24.308 1.00 91.38 181 GLN A O 1
ATOM 1473 N N . LEU A 1 182 ? -12.795 4.267 23.674 1.00 90.38 182 LEU A N 1
ATOM 1474 C CA . LEU A 1 182 ? -12.307 4.500 25.039 1.00 90.38 182 LEU A CA 1
ATOM 1475 C C . LEU A 1 182 ? -13.153 5.555 25.769 1.00 90.38 182 LEU A C 1
ATOM 1477 O O . LEU A 1 182 ? -13.586 5.317 26.899 1.00 90.38 182 LEU A O 1
ATOM 1481 N N . GLU A 1 183 ? -13.503 6.657 25.103 1.00 90.69 183 GLU A N 1
ATOM 1482 C CA . GLU A 1 183 ? -14.387 7.685 25.669 1.00 90.69 183 GLU A CA 1
ATOM 1483 C C . GLU A 1 183 ? -15.781 7.133 26.019 1.00 90.69 183 GLU A C 1
ATOM 1485 O O . GLU A 1 183 ? -16.309 7.435 27.089 1.00 90.69 183 GLU A O 1
ATOM 1490 N N . ILE A 1 184 ? -16.356 6.260 25.178 1.00 88.44 184 ILE A N 1
ATOM 1491 C CA . ILE A 1 184 ? -17.645 5.588 25.448 1.00 88.44 184 ILE A CA 1
ATOM 1492 C C . ILE A 1 184 ? -17.568 4.708 26.701 1.00 88.44 184 ILE A C 1
ATOM 1494 O O . ILE A 1 184 ? -18.534 4.622 27.461 1.00 88.44 184 ILE A O 1
ATOM 1498 N N . THR A 1 185 ? -16.421 4.071 26.945 1.00 86.50 185 THR A N 1
ATOM 1499 C CA . THR A 1 185 ? -16.192 3.286 28.170 1.00 86.50 185 THR A CA 1
ATOM 1500 C C . THR A 1 185 ? -15.918 4.140 29.412 1.00 86.50 185 THR A C 1
ATOM 1502 O O . THR A 1 185 ? -15.792 3.596 30.508 1.00 86.50 185 THR A O 1
ATOM 1505 N N . GLY A 1 186 ? -15.866 5.469 29.266 1.00 84.00 186 GLY A N 1
ATOM 1506 C CA . GLY A 1 186 ? -15.601 6.413 30.351 1.00 84.00 186 GLY A CA 1
ATOM 1507 C C . GLY A 1 186 ? -14.115 6.648 30.626 1.00 84.00 186 GLY A C 1
ATOM 1508 O O . GLY A 1 186 ? -13.781 7.236 31.655 1.00 84.00 186 GLY A O 1
ATOM 1509 N N . ARG A 1 187 ? -13.224 6.209 29.728 1.00 84.44 187 ARG A N 1
ATOM 1510 C CA . ARG A 1 187 ? -11.780 6.434 29.823 1.00 84.44 187 ARG A CA 1
ATOM 1511 C C . ARG A 1 187 ? -11.371 7.566 28.887 1.00 84.44 187 ARG A C 1
ATOM 1513 O O . ARG A 1 187 ? -11.269 7.385 27.678 1.00 84.44 187 ARG A O 1
ATOM 1520 N N . THR A 1 188 ? -11.098 8.734 29.456 1.00 85.81 188 THR A N 1
ATOM 1521 C CA . THR A 1 188 ? -10.467 9.831 28.714 1.00 85.81 188 THR A CA 1
ATOM 1522 C C . THR A 1 188 ? -9.003 9.478 28.473 1.00 85.81 188 THR A C 1
ATOM 1524 O O . THR A 1 188 ? -8.298 9.097 29.404 1.00 85.81 188 THR A O 1
ATOM 1527 N N . THR A 1 189 ? -8.539 9.565 27.231 1.00 87.19 189 THR A N 1
ATOM 1528 C CA . THR A 1 189 ? -7.146 9.272 26.864 1.00 87.19 189 THR A CA 1
ATOM 1529 C C . THR A 1 189 ? -6.666 10.336 25.893 1.00 87.19 189 THR A C 1
ATOM 1531 O O . THR A 1 189 ? -7.349 10.654 24.915 1.00 87.19 189 THR A O 1
ATOM 1534 N N . THR A 1 190 ? -5.517 10.933 26.193 1.00 90.50 190 THR A N 1
ATOM 1535 C CA . THR A 1 190 ? -4.898 11.931 25.320 1.00 90.50 190 THR A CA 1
ATOM 1536 C C . THR A 1 190 ? -4.314 11.274 24.069 1.00 90.50 190 THR A C 1
ATOM 1538 O O . THR A 1 190 ? -4.093 10.066 24.010 1.00 90.50 190 THR A O 1
ATOM 1541 N N . ASN A 1 191 ? -4.041 12.080 23.042 1.00 88.31 191 ASN A N 1
ATOM 1542 C CA . ASN A 1 191 ? -3.448 11.576 21.804 1.00 88.31 191 ASN A CA 1
ATOM 1543 C C . ASN A 1 191 ? -2.062 10.950 21.999 1.00 88.31 191 ASN A C 1
ATOM 1545 O O . ASN A 1 191 ? -1.731 10.039 21.245 1.00 88.31 191 ASN A O 1
ATOM 1549 N N . GLU A 1 192 ? -1.274 11.454 22.951 1.00 88.81 192 GLU A N 1
ATOM 1550 C CA . GLU A 1 192 ? 0.068 10.952 23.269 1.00 88.81 192 GLU A CA 1
ATOM 1551 C C . GLU A 1 192 ? -0.021 9.626 24.026 1.00 88.81 192 GLU A C 1
ATOM 1553 O O . GLU A 1 192 ? 0.546 8.635 23.580 1.00 88.81 192 GLU A O 1
ATOM 1558 N N . GLU A 1 193 ? -0.844 9.562 25.078 1.00 87.88 193 GLU A N 1
ATOM 1559 C CA . GLU A 1 193 ? -1.089 8.315 25.815 1.00 87.88 193 GLU A CA 1
ATOM 1560 C C . GLU A 1 193 ? -1.627 7.210 24.899 1.00 87.88 193 GLU A C 1
ATOM 1562 O O . GLU A 1 193 ? -1.215 6.059 25.008 1.00 87.88 193 GLU A O 1
ATOM 1567 N N . LEU A 1 194 ? -2.524 7.546 23.964 1.00 89.12 194 LEU A N 1
ATOM 1568 C CA . LEU A 1 194 ? -3.053 6.573 23.014 1.00 89.12 194 LEU A CA 1
ATOM 1569 C C . LEU A 1 194 ? -1.966 6.037 22.070 1.00 89.12 194 LEU A C 1
ATOM 1571 O O . LEU A 1 194 ? -1.992 4.856 21.736 1.00 89.12 194 LEU A O 1
ATOM 1575 N N . GLU A 1 195 ? -1.012 6.869 21.645 1.00 89.00 195 GLU A N 1
ATOM 1576 C CA . GLU A 1 195 ? 0.130 6.383 20.860 1.00 89.00 195 GLU A CA 1
ATOM 1577 C C . GLU A 1 195 ? 1.027 5.466 21.682 1.00 89.00 195 GLU A C 1
ATOM 1579 O O . GLU A 1 195 ? 1.396 4.407 21.189 1.00 89.00 195 GLU A O 1
ATOM 1584 N N . ASP A 1 196 ? 1.312 5.801 22.941 1.00 87.25 196 ASP A N 1
ATOM 1585 C CA . ASP A 1 196 ? 2.112 4.941 23.821 1.00 87.25 196 ASP A CA 1
ATOM 1586 C C . ASP A 1 196 ? 1.440 3.572 24.035 1.00 87.25 196 ASP A C 1
ATOM 1588 O O . ASP A 1 196 ? 2.094 2.523 24.039 1.00 87.25 196 ASP A O 1
ATOM 1592 N N . MET A 1 197 ? 0.108 3.560 24.156 1.00 87.25 197 MET A N 1
ATOM 1593 C CA . MET A 1 197 ? -0.679 2.327 24.227 1.00 87.25 197 MET A CA 1
ATOM 1594 C C . MET A 1 197 ? -0.560 1.503 22.938 1.00 87.25 197 MET A C 1
ATOM 1596 O O . MET A 1 197 ? -0.391 0.284 23.019 1.00 87.25 197 MET A O 1
ATOM 1600 N N . LEU A 1 198 ? -0.604 2.141 21.764 1.00 87.19 198 LEU A N 1
ATOM 1601 C CA . LEU A 1 198 ? -0.420 1.476 20.469 1.00 87.19 198 LEU A CA 1
ATOM 1602 C C . LEU A 1 198 ? 1.020 0.964 20.284 1.00 87.19 198 LEU A C 1
ATOM 1604 O O . LEU A 1 198 ? 1.202 -0.183 19.881 1.00 87.19 198 LEU A O 1
ATOM 1608 N N . GLU A 1 199 ? 2.039 1.752 20.651 1.00 84.44 199 GLU A N 1
ATOM 1609 C CA . GLU A 1 199 ? 3.459 1.364 20.573 1.00 84.44 199 GLU A CA 1
ATOM 1610 C C . GLU A 1 199 ? 3.766 0.141 21.456 1.00 84.44 199 GLU A C 1
ATOM 1612 O O . GLU A 1 199 ? 4.648 -0.659 21.137 1.00 84.44 199 GLU A O 1
ATOM 1617 N N . SER A 1 200 ? 3.018 -0.051 22.547 1.00 81.25 200 SER A N 1
ATOM 1618 C CA . SER A 1 200 ? 3.173 -1.217 23.422 1.00 81.25 200 SER A CA 1
ATOM 1619 C C . SER A 1 200 ? 2.811 -2.551 22.751 1.00 81.25 200 SER A C 1
ATOM 1621 O O . SER A 1 200 ? 3.265 -3.605 23.209 1.00 81.25 200 SER A O 1
ATOM 1623 N N . GLY A 1 201 ? 1.943 -2.523 21.729 1.00 75.25 201 GLY A N 1
ATOM 1624 C CA . GLY A 1 201 ? 1.366 -3.694 21.060 1.00 75.25 201 GLY A CA 1
ATOM 1625 C C . GLY A 1 201 ? 0.506 -4.607 21.950 1.00 75.25 201 GLY A C 1
ATOM 1626 O O . GLY A 1 201 ? 0.094 -5.683 21.511 1.00 75.25 201 GLY A O 1
ATOM 1627 N N . LYS A 1 202 ? 0.243 -4.233 23.209 1.00 79.69 202 LYS A N 1
ATOM 1628 C CA . LYS A 1 202 ? -0.469 -5.067 24.189 1.00 79.69 202 LYS A CA 1
ATOM 1629 C C . LYS A 1 202 ? -1.941 -4.681 24.267 1.00 79.69 202 LYS A C 1
ATOM 1631 O O . LYS A 1 202 ? -2.287 -3.647 24.830 1.00 79.69 202 LYS A O 1
ATOM 1636 N N . LEU A 1 203 ? -2.815 -5.590 23.831 1.00 80.44 203 LEU A N 1
ATOM 1637 C CA . LEU A 1 203 ? -4.267 -5.399 23.911 1.00 80.44 203 LEU A CA 1
ATOM 1638 C C . LEU A 1 203 ? -4.767 -5.165 25.352 1.00 80.44 203 LEU A C 1
ATOM 1640 O O . LEU A 1 203 ? -5.684 -4.377 25.557 1.00 80.44 203 LEU A O 1
ATOM 1644 N N . ALA A 1 204 ? -4.130 -5.795 26.348 1.00 80.19 204 ALA A N 1
ATOM 1645 C CA . ALA A 1 204 ? -4.519 -5.690 27.760 1.00 80.19 204 ALA A CA 1
ATOM 1646 C C . ALA A 1 204 ? -4.552 -4.239 28.280 1.00 80.19 204 ALA A C 1
ATOM 1648 O O . ALA A 1 204 ? -5.424 -3.882 29.067 1.00 80.19 204 ALA A O 1
ATOM 1649 N N . ILE A 1 205 ? -3.681 -3.366 27.757 1.00 80.69 205 ILE A N 1
ATOM 1650 C CA . ILE A 1 205 ? -3.604 -1.962 28.188 1.00 80.69 205 ILE A CA 1
ATOM 1651 C C . ILE A 1 205 ? -4.917 -1.210 27.909 1.00 80.69 205 ILE A C 1
ATOM 1653 O O . ILE A 1 205 ? -5.269 -0.273 28.633 1.00 80.69 205 ILE A O 1
ATOM 1657 N N . PHE A 1 206 ? -5.677 -1.647 26.901 1.00 77.69 206 PHE A N 1
ATOM 1658 C CA . PHE A 1 206 ? -6.991 -1.094 26.586 1.00 77.69 206 PHE A CA 1
ATOM 1659 C C . PHE A 1 206 ? -8.099 -1.623 27.502 1.00 77.69 206 PHE A C 1
ATOM 1661 O O . PHE A 1 206 ? -9.112 -0.949 27.637 1.00 77.69 206 PHE A O 1
ATOM 1668 N N . THR A 1 207 ? -7.935 -2.788 28.138 1.00 77.69 207 THR A N 1
ATOM 1669 C CA . THR A 1 207 ? -8.996 -3.474 28.898 1.00 77.69 207 THR A CA 1
ATOM 1670 C C . THR A 1 207 ? -8.853 -3.391 30.419 1.00 77.69 207 THR A C 1
ATOM 1672 O O . THR A 1 207 ? -9.861 -3.518 31.109 1.00 77.69 207 THR A O 1
ATOM 1675 N N . ASP A 1 208 ? -7.644 -3.179 30.948 1.00 76.38 208 ASP A N 1
ATOM 1676 C CA . ASP A 1 208 ? -7.329 -3.386 32.376 1.00 76.38 208 ASP A CA 1
ATOM 1677 C C . ASP A 1 208 ? -8.123 -2.490 33.351 1.00 76.38 208 ASP A C 1
ATOM 1679 O O . ASP A 1 208 ? -8.506 -2.939 34.430 1.00 76.38 208 ASP A O 1
ATOM 1683 N N . ASP A 1 209 ? -8.444 -1.255 32.956 1.00 71.38 209 ASP A N 1
ATOM 1684 C CA . ASP A 1 209 ? -9.142 -0.280 33.814 1.00 71.38 209 ASP A CA 1
ATOM 1685 C C . ASP A 1 209 ? -10.658 -0.184 33.547 1.00 71.38 209 ASP A C 1
ATOM 1687 O O . ASP A 1 209 ? -11.361 0.624 34.160 1.00 71.38 209 ASP A O 1
ATOM 1691 N N . ILE A 1 210 ? -11.190 -0.988 32.619 1.00 77.06 210 ILE A N 1
ATOM 1692 C CA . ILE A 1 210 ? -12.572 -0.867 32.143 1.00 77.06 210 ILE A CA 1
ATOM 1693 C C . ILE A 1 210 ? -13.447 -1.958 32.761 1.00 77.06 210 ILE A C 1
ATOM 1695 O O . ILE A 1 210 ? -13.296 -3.150 32.494 1.00 77.06 210 ILE A O 1
ATOM 1699 N N . LYS A 1 211 ? -14.450 -1.549 33.544 1.00 74.94 211 LYS A N 1
ATOM 1700 C CA . LYS A 1 211 ? -15.435 -2.481 34.106 1.00 74.94 211 LYS A CA 1
ATOM 1701 C C . LYS A 1 211 ? -16.380 -2.999 33.018 1.00 74.94 211 LYS A C 1
ATOM 1703 O O . LYS A 1 211 ? -17.113 -2.225 32.403 1.00 74.94 211 LYS A O 1
ATOM 1708 N N . MET A 1 212 ? -16.406 -4.314 32.797 1.00 75.19 212 MET A N 1
ATOM 1709 C CA . MET A 1 212 ? -17.229 -4.982 31.771 1.00 75.19 212 MET A CA 1
ATOM 1710 C C . MET A 1 212 ? -18.714 -5.127 32.165 1.00 75.19 212 MET A C 1
ATOM 1712 O O . MET A 1 212 ? -19.333 -6.176 31.958 1.00 75.19 212 MET A O 1
ATOM 1716 N N . ASP A 1 213 ? -19.296 -4.065 32.713 1.00 78.88 213 ASP A N 1
ATOM 1717 C CA . ASP A 1 213 ? -20.592 -4.114 33.397 1.00 78.88 213 ASP A CA 1
ATOM 1718 C C . ASP A 1 213 ? -21.773 -3.925 32.428 1.00 78.88 213 ASP A C 1
ATOM 1720 O O . ASP A 1 213 ? -22.895 -4.341 32.713 1.00 78.88 213 ASP A O 1
ATOM 1724 N N . SER A 1 214 ? -21.523 -3.339 31.249 1.00 84.12 214 SER A N 1
ATOM 1725 C CA . SER A 1 214 ? -22.536 -3.049 30.228 1.00 84.12 214 SER A CA 1
ATOM 1726 C C . SER A 1 214 ? -22.256 -3.768 28.908 1.00 84.12 214 SER A C 1
ATOM 1728 O O . SER A 1 214 ? -21.108 -3.936 28.489 1.00 84.12 214 SER A O 1
ATOM 1730 N N . GLN A 1 215 ? -23.327 -4.148 28.203 1.00 85.25 215 GLN A N 1
ATOM 1731 C CA . GLN A 1 215 ? -23.246 -4.649 26.828 1.00 85.25 215 GLN A CA 1
ATOM 1732 C C . GLN A 1 215 ? -22.589 -3.624 25.891 1.00 85.25 215 GLN A C 1
ATOM 1734 O O . GLN A 1 215 ? -21.838 -4.017 25.001 1.00 85.25 215 GLN A O 1
ATOM 1739 N N . MET A 1 216 ? -22.797 -2.325 26.137 1.00 85.38 216 MET A N 1
ATOM 1740 C CA . MET A 1 216 ? -22.122 -1.259 25.393 1.00 85.38 216 MET A CA 1
ATOM 1741 C C . MET A 1 216 ? -20.604 -1.310 25.573 1.00 85.38 216 MET A C 1
ATOM 1743 O O . MET A 1 216 ? -19.872 -1.257 24.591 1.00 85.38 216 MET A O 1
ATOM 1747 N N . THR A 1 217 ? -20.125 -1.482 26.808 1.00 84.50 217 THR A N 1
ATOM 1748 C CA . THR A 1 217 ? -18.690 -1.580 27.106 1.00 84.50 217 THR A CA 1
ATOM 1749 C C . THR A 1 217 ? -18.061 -2.788 26.416 1.00 84.50 217 THR A C 1
ATOM 1751 O O . THR A 1 217 ? -16.985 -2.685 25.839 1.00 84.50 217 THR A O 1
ATOM 1754 N N . LYS A 1 218 ? -18.757 -3.932 26.407 1.00 85.94 218 LYS A N 1
ATOM 1755 C CA . LYS A 1 218 ? -18.291 -5.140 25.705 1.00 85.94 218 LYS A CA 1
ATOM 1756 C C . LYS A 1 218 ? -18.167 -4.923 24.197 1.00 85.94 218 LYS A C 1
ATOM 1758 O O . LYS A 1 218 ? -17.213 -5.398 23.591 1.00 85.94 218 LYS A O 1
ATOM 1763 N N . GLN A 1 219 ? -19.120 -4.211 23.598 1.00 88.12 219 GLN A N 1
ATOM 1764 C CA . GLN A 1 219 ? -19.084 -3.891 22.174 1.00 88.12 219 GLN A CA 1
ATOM 1765 C C . GLN A 1 219 ? -17.948 -2.915 21.839 1.00 88.12 219 GLN A C 1
ATOM 1767 O O . GLN A 1 219 ? -17.237 -3.139 20.863 1.00 88.12 219 GLN A O 1
ATOM 1772 N N . ALA A 1 220 ? -17.741 -1.890 22.672 1.00 88.00 220 ALA A N 1
ATOM 1773 C CA . ALA A 1 220 ? -16.643 -0.940 22.515 1.00 88.00 220 ALA A CA 1
ATOM 1774 C C . ALA A 1 220 ? -15.274 -1.637 22.569 1.00 88.00 220 ALA A C 1
ATOM 1776 O O . ALA A 1 220 ? -14.427 -1.400 21.712 1.00 88.00 220 ALA A O 1
ATOM 1777 N N . LEU A 1 221 ? -15.083 -2.559 23.518 1.00 88.00 221 LEU A N 1
ATOM 1778 C CA . LEU A 1 221 ? -13.846 -3.335 23.639 1.00 88.00 221 LEU A CA 1
ATOM 1779 C C . LEU A 1 221 ? -13.583 -4.239 22.426 1.00 88.00 221 LEU A C 1
ATOM 1781 O O . LEU A 1 221 ? -12.452 -4.300 21.953 1.00 88.00 221 LEU A O 1
ATOM 1785 N N . ASN A 1 222 ? -14.615 -4.897 21.887 1.00 89.50 222 ASN A N 1
ATOM 1786 C CA . ASN A 1 222 ? -14.479 -5.717 20.676 1.00 89.50 222 ASN A CA 1
ATOM 1787 C C . ASN A 1 222 ? -14.068 -4.864 19.460 1.00 89.50 222 ASN A C 1
ATOM 1789 O O . ASN A 1 222 ? -13.174 -5.228 18.694 1.00 89.50 222 ASN A O 1
ATOM 1793 N N . GLU A 1 223 ? -14.669 -3.682 19.315 1.00 90.94 223 GLU A N 1
ATOM 1794 C CA . GLU A 1 223 ? -14.284 -2.759 18.251 1.00 90.94 223 GLU A CA 1
ATOM 1795 C C . GLU A 1 223 ? -12.839 -2.265 18.430 1.00 90.94 223 GLU A C 1
ATOM 1797 O O . GLU A 1 223 ? -12.097 -2.217 17.450 1.00 90.94 223 GLU A O 1
ATOM 1802 N N . ILE A 1 224 ? -12.404 -1.967 19.662 1.00 91.38 224 ILE A N 1
ATOM 1803 C CA . ILE A 1 224 ? -11.007 -1.604 19.960 1.00 91.38 224 ILE A CA 1
ATOM 1804 C C . ILE A 1 224 ? -10.052 -2.725 19.541 1.00 91.38 224 ILE A C 1
ATOM 1806 O O . ILE A 1 224 ? -9.084 -2.458 18.832 1.00 91.38 224 ILE A O 1
ATOM 1810 N N . GLU A 1 225 ? -10.333 -3.973 19.921 1.00 89.38 225 GLU A N 1
ATOM 1811 C CA . GLU A 1 225 ? -9.517 -5.136 19.552 1.00 89.38 225 GLU A CA 1
ATOM 1812 C C . GLU A 1 225 ? -9.416 -5.310 18.031 1.00 89.38 225 GLU A C 1
ATOM 1814 O O . GLU A 1 225 ? -8.325 -5.513 17.483 1.00 89.38 225 GLU A O 1
ATOM 1819 N N . THR A 1 226 ? -10.544 -5.160 17.336 1.00 91.19 226 THR A N 1
ATOM 1820 C CA . THR A 1 226 ? -10.603 -5.236 15.875 1.00 91.19 226 THR A CA 1
ATOM 1821 C C . THR A 1 226 ? -9.728 -4.156 15.232 1.00 91.19 226 THR A C 1
ATOM 1823 O O . THR A 1 226 ? -8.877 -4.473 14.399 1.00 91.19 226 THR A O 1
ATOM 1826 N N . ARG A 1 227 ? -9.857 -2.889 15.654 1.00 93.19 227 ARG A N 1
ATOM 1827 C CA . ARG A 1 227 ? -9.055 -1.777 15.103 1.00 93.19 227 ARG A CA 1
ATOM 1828 C C . ARG A 1 227 ? -7.579 -1.881 15.451 1.00 93.19 227 ARG A C 1
ATOM 1830 O O . ARG A 1 227 ? -6.736 -1.572 14.617 1.00 93.19 227 ARG A O 1
ATOM 1837 N N . HIS A 1 228 ? -7.256 -2.341 16.653 1.00 91.19 228 HIS A N 1
ATOM 1838 C CA . HIS A 1 228 ? -5.876 -2.564 17.064 1.00 91.19 228 HIS A CA 1
ATOM 1839 C C . HIS A 1 228 ? -5.205 -3.637 16.195 1.00 91.19 228 HIS A C 1
ATOM 1841 O O . HIS A 1 228 ? -4.090 -3.448 15.711 1.00 91.19 228 HIS A O 1
ATOM 1847 N N . THR A 1 229 ? -5.914 -4.733 15.912 1.00 89.75 229 THR A N 1
ATOM 1848 C CA . THR A 1 229 ? -5.430 -5.785 15.006 1.00 89.75 229 THR A CA 1
ATOM 1849 C C . THR A 1 229 ? -5.197 -5.249 13.592 1.00 89.75 229 THR A C 1
ATOM 1851 O O . THR A 1 229 ? -4.194 -5.583 12.959 1.00 89.75 229 THR A O 1
ATOM 1854 N N . GLU A 1 230 ? -6.092 -4.389 13.097 1.00 90.31 230 GLU A N 1
ATOM 1855 C CA . GLU A 1 230 ? -5.928 -3.718 11.804 1.00 90.31 230 GLU A CA 1
ATOM 1856 C C . GLU A 1 230 ? -4.679 -2.824 11.773 1.00 90.31 230 GLU A C 1
ATOM 1858 O O . GLU A 1 230 ? -3.916 -2.909 10.812 1.00 90.31 230 GLU A O 1
ATOM 1863 N N . ILE A 1 231 ? -4.415 -2.039 12.828 1.00 91.31 231 ILE A N 1
ATOM 1864 C CA . ILE A 1 231 ? -3.197 -1.215 12.951 1.00 91.31 231 ILE A CA 1
ATOM 1865 C C . ILE A 1 231 ? -1.935 -2.087 12.918 1.00 91.31 231 ILE A C 1
ATOM 1867 O O . ILE A 1 231 ? -1.002 -1.781 12.180 1.00 91.31 231 ILE A O 1
ATOM 1871 N N . ILE A 1 232 ? -1.909 -3.211 13.638 1.00 88.19 232 ILE A N 1
ATOM 1872 C CA . ILE A 1 232 ? -0.745 -4.114 13.635 1.00 88.19 232 ILE A CA 1
ATOM 1873 C C . ILE A 1 232 ? -0.484 -4.684 12.234 1.00 88.19 232 ILE A C 1
ATOM 1875 O O . ILE A 1 232 ? 0.656 -4.701 11.759 1.00 88.19 232 ILE A O 1
ATOM 1879 N N . LYS A 1 233 ? -1.527 -5.175 11.548 1.00 86.94 233 LYS A N 1
ATOM 1880 C CA . LYS A 1 233 ? -1.393 -5.711 10.180 1.00 86.94 233 LYS A CA 1
ATOM 1881 C C . LYS A 1 233 ? -0.886 -4.638 9.212 1.00 86.94 233 LYS A C 1
ATOM 1883 O O . LYS A 1 233 ? -0.005 -4.901 8.393 1.00 86.94 233 LYS A O 1
ATOM 1888 N N . LEU A 1 234 ? -1.418 -3.430 9.346 1.00 88.44 234 LEU A N 1
ATOM 1889 C CA . LEU A 1 234 ? -1.055 -2.259 8.564 1.00 88.44 234 LEU A CA 1
ATOM 1890 C C . LEU A 1 234 ? 0.417 -1.865 8.741 1.00 88.44 234 LEU A C 1
ATOM 1892 O O . LEU A 1 234 ? 1.135 -1.725 7.754 1.00 88.44 234 LEU A O 1
ATOM 1896 N N . GLU A 1 235 ? 0.885 -1.724 9.981 1.00 84.38 235 GLU A N 1
ATOM 1897 C CA . GLU A 1 235 ? 2.263 -1.319 10.280 1.00 84.38 235 GLU A CA 1
ATOM 1898 C C . GLU A 1 235 ? 3.280 -2.340 9.751 1.00 84.38 235 GLU A C 1
ATOM 1900 O O . GLU A 1 235 ? 4.287 -1.961 9.149 1.00 84.38 235 GLU A O 1
ATOM 1905 N N . ASN A 1 236 ? 2.968 -3.637 9.846 1.00 81.94 236 ASN A N 1
ATOM 1906 C CA . ASN A 1 236 ? 3.774 -4.690 9.226 1.00 81.94 236 ASN A CA 1
ATOM 1907 C C . ASN A 1 236 ? 3.843 -4.555 7.696 1.00 81.94 236 ASN A C 1
ATOM 1909 O O . ASN A 1 236 ? 4.914 -4.725 7.107 1.00 81.94 236 ASN A O 1
ATOM 1913 N N . SER A 1 237 ? 2.723 -4.228 7.043 1.00 76.06 237 SER A N 1
ATOM 1914 C CA . SER A 1 237 ? 2.685 -3.996 5.594 1.00 76.06 237 SER A CA 1
ATOM 1915 C C . SER A 1 237 ? 3.576 -2.813 5.194 1.00 76.06 237 SER A C 1
ATOM 1917 O O . SER A 1 237 ? 4.432 -2.951 4.316 1.00 76.06 237 SER A O 1
ATOM 1919 N N . ILE A 1 238 ? 3.459 -1.683 5.900 1.00 77.00 238 ILE A N 1
ATOM 1920 C CA . ILE A 1 238 ? 4.249 -0.464 5.652 1.00 77.00 238 ILE A CA 1
ATOM 1921 C C . ILE A 1 238 ? 5.755 -0.739 5.774 1.00 77.00 238 ILE A C 1
ATOM 1923 O O . ILE A 1 238 ? 6.522 -0.331 4.902 1.00 77.00 238 ILE A O 1
ATOM 1927 N N . LEU A 1 239 ? 6.192 -1.485 6.796 1.00 73.62 239 LEU A N 1
ATOM 1928 C CA . LEU A 1 239 ? 7.609 -1.839 6.979 1.00 73.62 239 LEU A CA 1
ATOM 1929 C C . LEU A 1 239 ? 8.171 -2.645 5.798 1.00 73.62 239 LEU A C 1
ATOM 1931 O O . LEU A 1 239 ? 9.261 -2.364 5.292 1.00 73.62 239 LEU A O 1
ATOM 1935 N N . VAL A 1 240 ? 7.413 -3.635 5.325 1.00 66.38 240 VAL A N 1
ATOM 1936 C CA . VAL A 1 240 ? 7.803 -4.478 4.184 1.00 66.38 240 VAL A CA 1
ATOM 1937 C C . VAL A 1 240 ? 7.887 -3.661 2.887 1.00 66.38 240 VAL A C 1
ATOM 1939 O O . VAL A 1 240 ? 8.774 -3.881 2.054 1.00 66.38 240 VAL A O 1
ATOM 1942 N N . LEU A 1 241 ? 6.981 -2.702 2.706 1.00 65.88 241 LEU A N 1
ATOM 1943 C CA . LEU A 1 241 ? 6.939 -1.834 1.530 1.00 65.88 241 LEU A CA 1
ATOM 1944 C C . LEU A 1 241 ? 8.061 -0.800 1.536 1.00 65.88 241 LEU A C 1
ATOM 1946 O O . LEU A 1 241 ? 8.705 -0.607 0.506 1.00 65.88 241 LEU A O 1
ATOM 1950 N N . ALA A 1 242 ? 8.350 -0.193 2.687 1.00 65.44 242 ALA A N 1
ATOM 1951 C CA . ALA A 1 242 ? 9.454 0.749 2.841 1.00 65.44 242 ALA A CA 1
ATOM 1952 C C . ALA A 1 242 ? 10.800 0.113 2.454 1.00 65.44 242 ALA A C 1
ATOM 1954 O O . ALA A 1 242 ? 11.586 0.721 1.729 1.00 65.44 242 ALA A O 1
ATOM 1955 N N . SER A 1 243 ? 11.028 -1.148 2.835 1.00 64.75 243 SER A N 1
ATOM 1956 C CA . SER A 1 243 ? 12.196 -1.921 2.385 1.00 64.75 243 SER A CA 1
ATOM 1957 C C . SER A 1 243 ? 12.221 -2.130 0.861 1.00 64.75 243 SER A C 1
ATOM 1959 O O . SER A 1 243 ? 13.280 -2.079 0.232 1.00 64.75 243 SER A O 1
ATOM 1961 N N . THR A 1 244 ? 11.053 -2.328 0.243 1.00 63.03 244 THR A N 1
ATOM 1962 C CA . THR A 1 244 ? 10.936 -2.527 -1.209 1.00 63.03 244 THR A CA 1
ATOM 1963 C C . THR A 1 244 ? 11.263 -1.242 -1.976 1.00 63.03 244 THR A C 1
ATOM 1965 O O . THR A 1 244 ? 12.039 -1.294 -2.929 1.00 63.03 244 THR A O 1
ATOM 1968 N N . ILE A 1 245 ? 10.738 -0.094 -1.532 1.00 58.81 245 ILE A N 1
ATOM 1969 C CA . ILE A 1 245 ? 10.946 1.224 -2.156 1.00 58.81 245 ILE A CA 1
ATOM 1970 C C . ILE A 1 245 ? 12.381 1.718 -1.930 1.00 58.81 245 ILE A C 1
ATOM 1972 O O . ILE A 1 245 ? 13.035 2.110 -2.894 1.00 58.81 245 ILE A O 1
ATOM 1976 N N . GLY A 1 246 ? 12.901 1.621 -0.699 1.00 57.97 246 GLY A N 1
ATOM 1977 C CA . GLY A 1 246 ? 14.259 2.059 -0.354 1.00 57.97 246 GLY A CA 1
ATOM 1978 C C . GLY A 1 246 ? 15.343 1.365 -1.183 1.00 57.97 246 GLY A C 1
ATOM 1979 O O . GLY A 1 246 ? 16.272 2.012 -1.649 1.00 57.97 246 GLY A O 1
ATOM 1980 N N . GLY A 1 247 ? 15.170 0.075 -1.494 1.00 55.12 247 GLY A N 1
ATOM 1981 C CA . GLY A 1 247 ? 16.096 -0.657 -2.367 1.00 55.12 247 GLY A CA 1
ATOM 1982 C C . GLY A 1 247 ? 16.029 -0.298 -3.861 1.00 55.12 247 GLY A C 1
ATOM 1983 O O . GLY A 1 247 ? 16.856 -0.792 -4.621 1.00 55.12 247 GLY A O 1
ATOM 1984 N N . THR A 1 248 ? 15.049 0.505 -4.294 1.00 49.62 248 THR A N 1
ATOM 1985 C CA . THR A 1 248 ? 14.891 0.962 -5.694 1.00 49.62 248 THR A CA 1
ATOM 1986 C C . THR A 1 248 ? 15.543 2.324 -5.935 1.00 49.62 248 THR A C 1
ATOM 1988 O O . THR A 1 248 ? 15.765 2.690 -7.080 1.00 49.62 248 THR A O 1
ATOM 1991 N N . LEU A 1 249 ? 15.821 3.084 -4.869 1.00 47.34 249 LEU A N 1
ATOM 1992 C CA . LEU A 1 249 ? 16.341 4.451 -4.951 1.00 47.34 249 LEU A CA 1
ATOM 1993 C C . LEU A 1 249 ? 17.851 4.570 -4.727 1.00 47.34 249 LEU A C 1
ATOM 1995 O O . LEU A 1 249 ? 18.350 5.685 -4.807 1.00 47.34 249 LEU A O 1
ATOM 1999 N N . GLY A 1 250 ? 18.566 3.465 -4.480 1.00 42.00 250 GLY A N 1
ATOM 2000 C CA . GLY A 1 250 ? 20.032 3.441 -4.560 1.00 42.00 250 GLY A CA 1
ATOM 2001 C C . GLY A 1 250 ? 20.743 4.574 -3.809 1.00 42.00 250 GLY A C 1
ATOM 2002 O O . GLY A 1 250 ? 21.704 5.130 -4.333 1.00 42.00 250 GLY A O 1
ATOM 2003 N N . PHE A 1 251 ? 20.265 4.905 -2.606 1.00 36.16 251 PHE A N 1
ATOM 2004 C CA . PHE A 1 251 ? 21.058 5.548 -1.558 1.00 36.16 251 PHE A CA 1
ATOM 2005 C C . PHE A 1 251 ? 21.300 4.533 -0.442 1.00 36.16 251 PHE A C 1
ATOM 2007 O O . PHE A 1 251 ? 20.332 3.818 -0.085 1.00 36.16 251 PHE A O 1
#

Secondary structure (DSSP, 8-state):
-HHHHHHHHHHHHHHHHHHHHHTS--TTHHHHHHHHHTT---------------TT-SSHHHHHHHHHHHHHHHHHHHHHHHHHHHHHHHHHSSS--HHHHHHHHHHHHHHHHHHHHHHHHHHHHHHHHHHHHHTT---HHHHHHHHHHHHHHHHHHHHHHHHHHHHHHHHHHHHHHHHHHHHHTT----HHHHHHHHHT--THHHHTT----SHHHHHHHHHHHHHHHHHHHHHHHHHHHHHHHHTTS--